Protein AF-A0A651FG95-F1 (afdb_monomer)

Radius of gyration: 19.82 Å; Cα contacts (8 Å, |Δi|>4): 264; chains: 1; bounding box: 51×51×52 Å

Solvent-accessible surface area (backbone atoms only — not comparable to full-atom values): 14341 Å² total; per-residue (Å²): 133,85,77,53,74,69,56,51,52,51,38,43,52,50,20,49,52,37,34,41,50,17,47,49,30,39,34,48,16,46,40,34,48,75,72,68,39,56,67,58,18,31,39,26,40,37,52,14,54,40,30,37,54,43,13,32,33,28,40,68,74,40,90,62,86,89,64,79,78,44,52,68,60,51,51,53,50,43,50,74,74,44,97,55,78,66,80,77,52,72,67,43,51,53,46,52,56,48,22,47,62,34,57,55,86,78,54,77,55,70,37,78,46,59,54,58,47,67,62,42,48,46,52,46,49,54,45,53,51,76,51,58,52,74,60,55,85,55,78,92,36,71,71,52,36,55,49,48,53,49,42,67,75,68,41,67,47,87,78,42,46,47,76,61,78,59,89,92,34,53,68,57,48,29,68,70,42,89,48,69,71,29,45,53,48,32,46,39,47,29,61,92,36,71,46,41,48,98,66,91,63,90,72,84,75,88,71,73,83,52,76,47,77,46,75,44,85,41,85,89,32,68,69,57,48,57,55,46,54,76,77,41,88,86,68,77,77,79,76,76,75,74,76,80,79,86,128

Structure (mmCIF, N/CA/C/O backbone):
data_AF-A0A651FG95-F1
#
_entry.id   AF-A0A651FG95-F1
#
loop_
_atom_site.group_PDB
_atom_site.id
_atom_site.type_symbol
_atom_site.label_atom_id
_atom_site.label_alt_id
_atom_site.label_comp_id
_atom_site.label_asym_id
_atom_site.label_entity_id
_atom_site.label_seq_id
_atom_site.pdbx_PDB_ins_code
_atom_site.Cartn_x
_atom_site.Cartn_y
_atom_site.Cartn_z
_atom_site.occupancy
_atom_site.B_iso_or_equiv
_atom_site.auth_seq_id
_atom_site.auth_comp_id
_atom_site.auth_asym_id
_atom_site.auth_atom_id
_atom_site.pdbx_PDB_model_num
ATOM 1 N N . MET A 1 1 ? -10.384 -14.937 23.068 1.00 52.78 1 MET A N 1
ATOM 2 C CA . MET A 1 1 ? -10.157 -13.991 24.182 1.00 52.78 1 MET A CA 1
ATOM 3 C C . MET A 1 1 ? -10.495 -12.597 23.688 1.00 52.78 1 MET A C 1
ATOM 5 O O . MET A 1 1 ? -10.080 -12.251 22.589 1.00 52.78 1 MET A O 1
ATOM 9 N N . SER A 1 2 ? -11.307 -11.843 24.425 1.00 79.31 2 SER A N 1
ATOM 10 C CA . SER A 1 2 ? -11.612 -10.446 24.095 1.00 79.31 2 SER A CA 1
ATOM 11 C C . SER A 1 2 ? -10.435 -9.556 24.489 1.00 79.31 2 SER A C 1
ATOM 13 O O . SER A 1 2 ? -9.987 -9.632 25.630 1.00 79.31 2 SER A O 1
ATOM 15 N N . LEU A 1 3 ? -9.956 -8.722 23.565 1.00 83.62 3 LEU A N 1
ATOM 16 C CA . LEU A 1 3 ? -8.888 -7.756 23.833 1.00 83.62 3 LEU A CA 1
ATOM 17 C C . LEU A 1 3 ? -9.343 -6.703 24.847 1.00 83.62 3 LEU A C 1
ATOM 19 O O . LEU A 1 3 ? -10.463 -6.191 24.754 1.00 83.62 3 LEU A O 1
ATOM 23 N N . THR A 1 4 ? -8.451 -6.333 25.757 1.00 89.69 4 THR A N 1
ATOM 24 C CA . THR A 1 4 ? -8.620 -5.199 26.666 1.00 89.69 4 THR A CA 1
ATOM 25 C C . THR A 1 4 ? -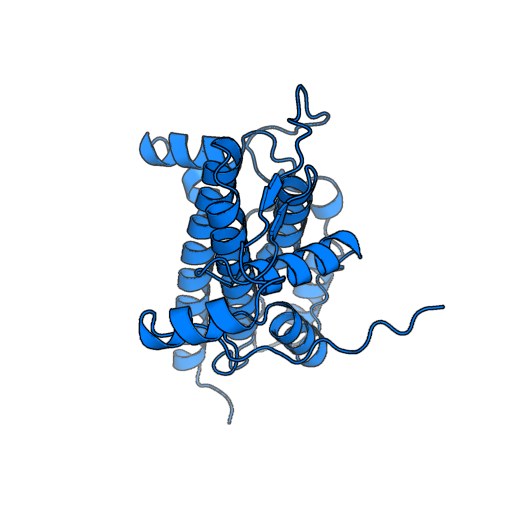8.664 -3.873 25.897 1.00 89.69 4 THR A C 1
ATOM 27 O O . THR A 1 4 ? -8.169 -3.760 24.776 1.00 89.69 4 THR A O 1
ATOM 30 N N . SER A 1 5 ? -9.224 -2.827 26.513 1.00 86.50 5 SER A N 1
ATOM 31 C CA . SER A 1 5 ? -9.257 -1.478 25.918 1.00 86.50 5 SER A CA 1
ATOM 32 C C . SER A 1 5 ? -7.850 -0.958 25.572 1.00 86.50 5 SER A C 1
ATOM 34 O O . SER A 1 5 ? -7.638 -0.395 24.500 1.00 86.50 5 SER A O 1
ATOM 36 N N . SER A 1 6 ? -6.865 -1.220 26.438 1.00 91.25 6 SER A N 1
ATOM 37 C CA . SER A 1 6 ? -5.464 -0.828 26.223 1.00 91.25 6 SER A CA 1
ATOM 38 C C . SER A 1 6 ? -4.831 -1.534 25.012 1.00 91.25 6 SER A C 1
ATOM 40 O O . SER A 1 6 ? -4.173 -0.901 24.178 1.00 91.25 6 SER A O 1
ATOM 42 N N . GLU A 1 7 ? -5.085 -2.835 24.847 1.00 92.00 7 GLU A N 1
ATOM 43 C CA . GLU A 1 7 ? -4.604 -3.596 23.687 1.00 92.00 7 GLU A CA 1
ATOM 44 C C . GLU A 1 7 ? -5.249 -3.106 22.386 1.00 92.00 7 GLU A C 1
ATOM 46 O O . GLU A 1 7 ? -4.556 -2.917 21.387 1.00 92.00 7 GLU A O 1
ATOM 51 N N . GLN A 1 8 ? -6.555 -2.821 22.398 1.00 89.81 8 GLN A N 1
ATOM 52 C CA . GLN A 1 8 ? -7.251 -2.255 21.238 1.00 89.81 8 GLN A CA 1
ATOM 53 C C . GLN A 1 8 ? -6.672 -0.888 20.846 1.00 89.81 8 GLN A C 1
ATOM 55 O O . GLN A 1 8 ? -6.447 -0.621 19.666 1.00 89.81 8 GLN A O 1
ATOM 60 N N . GLN A 1 9 ? -6.377 -0.016 21.814 1.00 90.12 9 GLN A N 1
ATOM 61 C CA . GLN A 1 9 ? -5.737 1.277 21.539 1.00 90.12 9 GLN A CA 1
ATOM 62 C C . GLN A 1 9 ? -4.341 1.102 20.933 1.00 90.12 9 GLN A C 1
ATOM 64 O O . GLN A 1 9 ? -4.009 1.769 19.951 1.00 90.12 9 GLN A O 1
ATOM 69 N N . THR A 1 10 ? -3.553 0.166 21.467 1.00 93.69 10 THR A N 1
ATOM 70 C CA . THR A 1 10 ? -2.228 -0.184 20.935 1.00 93.69 10 THR A CA 1
ATOM 71 C C . THR A 1 10 ? -2.314 -0.641 19.479 1.00 93.69 10 THR A C 1
ATOM 73 O O . THR A 1 10 ? -1.594 -0.118 18.625 1.00 93.69 10 THR A O 1
ATOM 76 N N . LEU A 1 11 ? -3.235 -1.559 19.169 1.00 93.38 11 LEU A N 1
ATOM 77 C CA . LEU A 1 11 ? -3.445 -2.060 17.809 1.00 93.38 11 LEU A CA 1
ATOM 78 C C . LEU A 1 11 ? -3.885 -0.954 16.848 1.00 93.38 11 LEU A C 1
ATOM 80 O O . LEU A 1 11 ? -3.320 -0.836 15.765 1.00 93.38 11 LEU A O 1
ATOM 84 N N . ASN A 1 12 ? -4.833 -0.106 17.251 1.00 92.38 12 ASN A N 1
ATOM 85 C CA . ASN A 1 12 ? -5.313 1.004 16.425 1.00 92.38 12 ASN A CA 1
ATOM 86 C C . ASN A 1 12 ? -4.219 2.050 16.158 1.00 92.38 12 ASN A C 1
ATOM 88 O O . ASN A 1 12 ? -4.106 2.581 15.047 1.00 92.38 12 ASN A O 1
ATOM 92 N N . ARG A 1 13 ? -3.373 2.328 17.155 1.00 94.00 13 ARG A N 1
ATOM 93 C CA . ARG A 1 13 ? -2.219 3.219 16.996 1.00 94.00 13 ARG A CA 1
ATOM 94 C C . ARG A 1 13 ? -1.197 2.627 16.029 1.00 94.00 13 ARG A C 1
ATOM 96 O O . ARG A 1 13 ? -0.749 3.323 15.120 1.00 94.00 13 ARG A O 1
ATOM 103 N N . TYR A 1 14 ? -0.869 1.345 16.176 1.00 95.44 14 TYR A N 1
ATOM 104 C CA . TYR A 1 14 ? 0.047 0.662 15.264 1.00 95.44 14 TYR A CA 1
ATOM 105 C C . TYR A 1 14 ? -0.515 0.572 13.837 1.00 95.44 14 TYR A C 1
ATOM 107 O O . TYR A 1 14 ? 0.209 0.832 12.881 1.00 95.44 14 TYR A O 1
ATOM 115 N N . ALA A 1 15 ? -1.814 0.302 13.680 1.00 95.75 15 ALA A N 1
ATOM 116 C CA . ALA A 1 15 ? -2.495 0.307 12.386 1.00 95.75 15 ALA A CA 1
ATOM 117 C C . ALA A 1 15 ? -2.409 1.678 11.692 1.00 95.75 15 ALA A C 1
ATOM 119 O O . ALA A 1 15 ? -2.185 1.747 10.484 1.00 95.75 15 ALA A O 1
ATOM 120 N N . SER A 1 16 ? -2.514 2.767 12.461 1.00 95.56 16 SER A N 1
ATOM 121 C CA . SER A 1 16 ? -2.346 4.133 11.949 1.00 95.56 16 SER A CA 1
ATOM 122 C C . SER A 1 16 ? -0.912 4.389 11.475 1.00 95.56 16 SER A C 1
ATOM 124 O O . SER A 1 16 ? -0.723 4.875 10.364 1.00 95.56 16 SER A O 1
ATOM 126 N N . TYR A 1 17 ? 0.100 3.979 12.250 1.00 96.31 17 TYR A N 1
ATOM 127 C CA . TYR A 1 17 ? 1.498 4.058 11.811 1.00 96.31 17 TYR A CA 1
ATOM 128 C C . TYR A 1 17 ? 1.760 3.223 10.553 1.00 96.31 17 TYR A C 1
ATOM 130 O O . TYR A 1 17 ? 2.442 3.681 9.639 1.00 96.31 17 TYR A O 1
ATOM 138 N N . LEU A 1 18 ? 1.203 2.012 10.480 1.00 96.31 18 LEU A N 1
ATOM 139 C CA . LEU A 1 18 ? 1.364 1.130 9.326 1.00 96.31 18 LEU A CA 1
ATOM 140 C C . LEU A 1 18 ? 0.731 1.726 8.062 1.00 96.31 18 LEU A C 1
ATOM 142 O O . LEU A 1 18 ? 1.341 1.671 6.995 1.00 96.31 18 LEU A O 1
ATOM 146 N N . ARG A 1 19 ? -0.450 2.345 8.189 1.00 97.38 19 ARG A N 1
ATOM 147 C CA . ARG A 1 19 ? -1.079 3.123 7.113 1.00 97.38 19 ARG A CA 1
ATOM 148 C C . ARG A 1 19 ? -0.182 4.275 6.666 1.00 97.38 19 ARG A C 1
ATOM 150 O O . ARG A 1 19 ? -0.017 4.461 5.471 1.00 97.38 19 ARG A O 1
ATOM 157 N N . ASP A 1 20 ? 0.423 5.024 7.582 1.00 97.50 20 ASP A N 1
ATOM 158 C CA . ASP A 1 20 ? 1.280 6.157 7.208 1.00 97.50 20 ASP A CA 1
ATOM 159 C C . ASP A 1 20 ? 2.581 5.700 6.513 1.00 97.50 20 ASP A C 1
ATOM 161 O O . ASP A 1 20 ? 3.112 6.399 5.650 1.00 97.50 20 ASP A O 1
ATOM 165 N N . ILE A 1 21 ? 3.091 4.505 6.837 1.00 97.75 21 ILE A N 1
ATOM 166 C CA . ILE A 1 21 ? 4.177 3.867 6.074 1.00 97.75 21 ILE A CA 1
ATOM 167 C C . ILE A 1 21 ? 3.680 3.473 4.675 1.00 97.75 21 ILE A C 1
ATOM 169 O O . ILE A 1 21 ? 4.364 3.745 3.690 1.00 97.75 21 ILE A O 1
ATOM 173 N N . ALA A 1 22 ? 2.478 2.901 4.566 1.00 98.19 22 ALA A N 1
ATOM 174 C CA . ALA A 1 22 ? 1.862 2.572 3.279 1.00 98.19 22 ALA A CA 1
ATOM 175 C C . ALA A 1 22 ? 1.628 3.817 2.400 1.00 98.19 22 ALA A C 1
ATOM 177 O O . ALA A 1 22 ? 1.859 3.771 1.192 1.00 98.19 22 ALA A O 1
ATOM 178 N N . ASP A 1 23 ? 1.234 4.946 3.003 1.00 98.12 23 ASP A N 1
ATOM 179 C CA . ASP A 1 23 ? 1.092 6.242 2.331 1.00 98.12 23 ASP A CA 1
ATOM 180 C C . ASP A 1 23 ? 2.432 6.661 1.681 1.00 98.12 23 ASP A C 1
ATOM 182 O O . ASP A 1 23 ? 2.455 7.110 0.532 1.00 98.12 23 ASP A O 1
ATOM 186 N N . LYS A 1 24 ? 3.564 6.460 2.372 1.00 98.00 24 LYS A N 1
ATOM 187 C CA . LYS A 1 24 ? 4.916 6.763 1.860 1.00 98.00 24 LYS A CA 1
ATOM 188 C C . LYS A 1 24 ? 5.357 5.814 0.750 1.00 98.00 24 LYS A C 1
ATOM 190 O O . LYS A 1 24 ? 5.906 6.277 -0.253 1.00 98.00 24 LYS A O 1
ATOM 195 N N . ASP A 1 25 ? 5.100 4.515 0.900 1.00 98.31 25 ASP A N 1
ATOM 196 C CA . ASP A 1 25 ? 5.383 3.524 -0.145 1.00 98.31 25 ASP A CA 1
ATOM 197 C C . ASP A 1 25 ? 4.600 3.848 -1.422 1.00 98.31 25 ASP A C 1
ATOM 199 O O . ASP A 1 25 ? 5.157 3.830 -2.517 1.00 98.31 25 ASP A O 1
ATOM 203 N N . TYR A 1 26 ? 3.335 4.249 -1.281 1.00 98.25 26 TYR A N 1
ATOM 204 C CA . TYR A 1 26 ? 2.491 4.666 -2.394 1.00 98.25 26 TYR A CA 1
ATOM 205 C C . TYR A 1 26 ? 3.024 5.914 -3.105 1.00 98.25 26 TYR A C 1
ATOM 207 O O . TYR A 1 26 ? 3.178 5.904 -4.326 1.00 98.25 26 TYR A O 1
ATOM 215 N N . ILE A 1 27 ? 3.348 6.984 -2.370 1.00 97.75 27 ILE A N 1
ATOM 216 C CA . ILE A 1 27 ? 3.950 8.192 -2.964 1.00 97.75 27 ILE A CA 1
ATOM 217 C C . ILE A 1 27 ? 5.232 7.828 -3.719 1.00 97.75 27 ILE A C 1
ATOM 219 O O . ILE A 1 27 ? 5.452 8.298 -4.839 1.00 97.75 27 ILE A O 1
ATOM 223 N N . SER A 1 28 ? 6.053 6.963 -3.124 1.00 97.69 28 SER A N 1
ATOM 224 C CA . SER A 1 28 ? 7.304 6.498 -3.717 1.00 97.69 28 SER A CA 1
ATOM 225 C C . SER A 1 28 ? 7.047 5.711 -5.001 1.00 97.69 28 SER A C 1
ATOM 227 O O . SER A 1 28 ? 7.667 6.022 -6.015 1.00 97.69 28 SER A O 1
ATOM 229 N N . ALA A 1 29 ? 6.085 4.780 -5.003 1.00 96.94 29 ALA A N 1
ATOM 230 C CA . ALA A 1 29 ? 5.667 4.020 -6.182 1.00 96.94 29 ALA A CA 1
ATOM 231 C C . ALA A 1 29 ? 5.280 4.952 -7.340 1.00 96.94 29 ALA A C 1
ATOM 233 O O . ALA A 1 29 ? 5.774 4.813 -8.460 1.00 96.94 29 ALA A O 1
ATOM 234 N N . ARG A 1 30 ? 4.465 5.975 -7.059 1.00 95.88 30 ARG A N 1
ATOM 235 C CA . ARG A 1 30 ? 4.076 6.978 -8.063 1.00 95.88 30 ARG A CA 1
ATOM 236 C C . ARG A 1 30 ? 5.274 7.746 -8.609 1.00 95.88 30 ARG A C 1
ATOM 238 O O . ARG A 1 30 ? 5.344 8.019 -9.810 1.00 95.88 30 ARG A O 1
ATOM 245 N N . HIS A 1 31 ? 6.211 8.111 -7.738 1.00 95.19 31 HIS A N 1
ATOM 246 C CA . HIS A 1 31 ? 7.390 8.856 -8.148 1.00 95.19 31 HIS A CA 1
ATOM 247 C C . HIS A 1 31 ? 8.300 8.015 -9.049 1.00 95.19 31 HIS A C 1
ATOM 249 O O . HIS A 1 31 ? 8.641 8.459 -10.144 1.00 95.19 31 HIS A O 1
ATOM 255 N N . VAL A 1 32 ? 8.619 6.780 -8.659 1.00 94.56 32 VAL A N 1
ATOM 256 C CA . VAL A 1 32 ? 9.475 5.897 -9.466 1.00 94.56 32 VAL A CA 1
ATOM 257 C C . VAL A 1 32 ? 8.814 5.505 -10.794 1.00 94.56 32 VAL A C 1
ATOM 259 O O . VAL A 1 32 ? 9.501 5.447 -11.812 1.00 94.56 32 VAL A O 1
ATOM 262 N N . TYR A 1 33 ? 7.479 5.380 -10.837 1.00 93.12 33 TYR A N 1
ATOM 263 C CA . TYR A 1 33 ? 6.735 5.221 -12.093 1.00 93.12 33 TYR A CA 1
ATOM 264 C C . TYR A 1 33 ? 6.935 6.422 -13.024 1.00 93.12 33 TYR A C 1
ATOM 266 O O . TYR A 1 33 ? 7.195 6.259 -14.215 1.00 93.12 33 TYR A O 1
ATOM 274 N N . SER A 1 34 ? 6.869 7.647 -12.485 1.00 90.50 34 SER A N 1
ATOM 275 C CA . SER A 1 34 ? 7.101 8.865 -13.276 1.00 90.50 34 SER A CA 1
ATOM 276 C C . SER A 1 34 ? 8.518 8.942 -13.858 1.00 90.50 34 SER A C 1
ATOM 278 O O . SER A 1 34 ? 8.702 9.533 -14.921 1.00 90.50 34 SER A O 1
ATOM 280 N N . LEU A 1 35 ? 9.487 8.296 -13.200 1.00 91.88 35 LEU A N 1
ATOM 281 C CA . LEU A 1 35 ? 10.883 8.203 -13.630 1.00 91.88 35 LEU A CA 1
ATOM 282 C C . LEU A 1 35 ? 11.161 7.032 -14.586 1.00 91.88 35 LEU A C 1
ATOM 284 O O . LEU A 1 35 ? 12.253 6.957 -15.136 1.00 91.88 35 LEU A O 1
ATOM 288 N N . GLY A 1 36 ? 10.202 6.130 -14.818 1.00 89.94 36 GLY A N 1
ATOM 289 C CA . GLY A 1 36 ? 10.421 4.957 -15.669 1.00 89.94 36 GLY A CA 1
ATOM 290 C C . GLY A 1 36 ? 11.019 3.736 -14.955 1.00 89.94 36 GLY A C 1
ATOM 291 O O . GLY A 1 36 ? 11.379 2.780 -15.628 1.00 89.94 36 GLY A O 1
ATOM 292 N N . LEU A 1 37 ? 11.116 3.740 -13.621 1.00 91.25 37 LEU A N 1
ATOM 293 C CA . LEU A 1 37 ? 11.734 2.666 -12.831 1.00 91.25 37 LEU A CA 1
ATOM 294 C C . LEU A 1 37 ? 10.681 1.613 -12.431 1.00 91.25 37 LEU A C 1
ATOM 296 O O . LEU A 1 37 ? 10.123 1.649 -11.330 1.00 91.25 37 LEU A O 1
ATOM 300 N N . MET A 1 38 ? 10.361 0.710 -13.357 1.00 90.44 38 MET A N 1
ATOM 301 C CA . MET A 1 38 ? 9.166 -0.143 -13.291 1.00 90.44 38 MET A CA 1
ATOM 302 C C . MET A 1 38 ? 9.254 -1.278 -12.270 1.00 90.44 38 MET A C 1
ATOM 304 O O . MET A 1 38 ? 8.272 -1.586 -11.598 1.00 90.44 38 MET A O 1
ATOM 308 N N . GLU A 1 39 ? 10.432 -1.850 -12.063 1.00 89.12 39 GLU A N 1
ATOM 309 C CA . GLU A 1 39 ? 10.663 -2.866 -11.037 1.00 89.12 39 GLU A CA 1
ATOM 310 C C . GLU A 1 39 ? 10.456 -2.281 -9.636 1.00 89.12 39 GLU A C 1
ATOM 312 O O . GLU A 1 39 ? 9.811 -2.896 -8.784 1.00 89.12 39 GLU A O 1
ATOM 317 N N . ASN A 1 40 ? 10.954 -1.060 -9.411 1.00 91.69 40 ASN A N 1
ATOM 318 C CA . ASN A 1 40 ? 10.735 -0.321 -8.171 1.00 91.69 40 ASN A CA 1
ATOM 319 C C . ASN A 1 40 ? 9.262 0.056 -8.006 1.00 91.69 40 ASN A C 1
ATOM 321 O O . ASN A 1 40 ? 8.751 0.005 -6.889 1.00 91.69 40 ASN A O 1
ATOM 325 N N . PHE A 1 41 ? 8.577 0.416 -9.096 1.00 94.06 41 PHE A N 1
ATOM 326 C CA . PHE A 1 41 ? 7.140 0.675 -9.075 1.00 94.06 41 PHE A CA 1
ATOM 327 C C . PHE A 1 41 ? 6.360 -0.558 -8.615 1.00 94.06 41 PHE A C 1
ATOM 329 O O . PHE A 1 41 ? 5.577 -0.436 -7.675 1.00 94.06 41 PHE A O 1
ATOM 336 N N . LEU A 1 42 ? 6.600 -1.732 -9.210 1.00 93.38 42 LEU A N 1
ATOM 337 C CA . LEU A 1 42 ? 5.937 -2.984 -8.829 1.00 93.38 42 LEU A CA 1
ATOM 338 C C . LE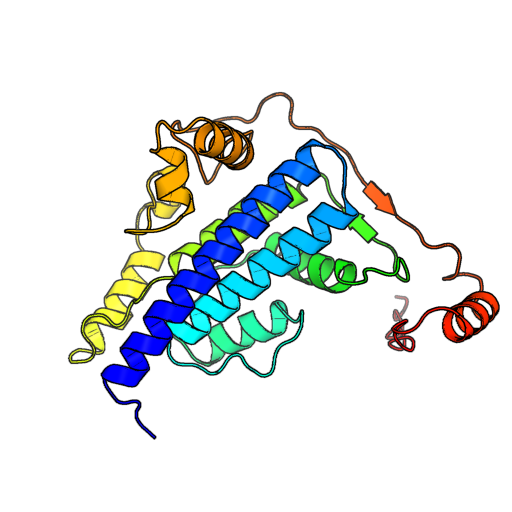U A 1 42 ? 6.171 -3.305 -7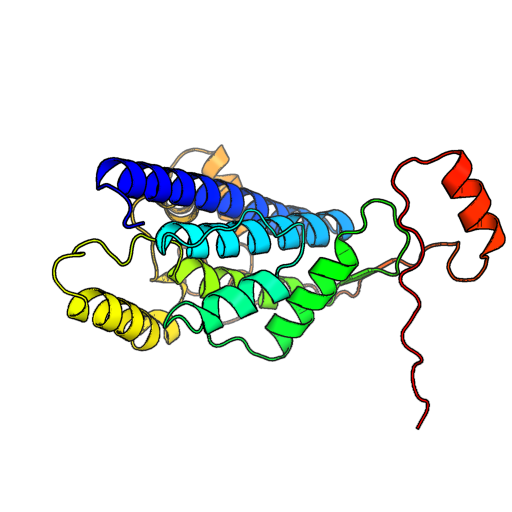.349 1.00 93.38 42 LEU A C 1
ATOM 340 O O . LEU A 1 42 ? 5.221 -3.510 -6.594 1.00 93.38 42 LEU A O 1
ATOM 344 N N . TRP A 1 43 ? 7.430 -3.257 -6.907 1.00 93.25 43 TRP A N 1
ATOM 345 C CA . TRP A 1 43 ? 7.786 -3.552 -5.521 1.00 93.25 43 TRP A CA 1
ATOM 346 C C . TRP A 1 43 ? 7.128 -2.590 -4.524 1.00 93.25 43 TRP A C 1
ATOM 348 O O . TRP A 1 43 ? 6.499 -3.025 -3.560 1.00 93.25 43 TRP A O 1
ATOM 358 N N . LEU A 1 44 ? 7.242 -1.278 -4.743 1.00 96.12 44 LEU A N 1
ATOM 359 C CA . LEU A 1 44 ? 6.678 -0.279 -3.831 1.00 96.12 44 LEU A CA 1
ATOM 360 C C . LEU A 1 44 ? 5.144 -0.302 -3.836 1.00 96.12 44 LEU A C 1
ATOM 362 O O . LEU A 1 44 ? 4.527 -0.103 -2.792 1.00 96.12 44 LEU A O 1
ATOM 366 N N . SER A 1 45 ? 4.526 -0.609 -4.979 1.00 96.94 45 SER A N 1
ATOM 367 C CA . SER A 1 45 ? 3.073 -0.777 -5.089 1.00 96.94 45 SER A CA 1
ATOM 368 C C . SER A 1 45 ? 2.585 -1.977 -4.282 1.00 96.94 45 SER A C 1
ATOM 370 O O . SER A 1 45 ? 1.652 -1.836 -3.492 1.00 96.94 45 SER A O 1
ATOM 372 N N . LEU A 1 46 ? 3.255 -3.130 -4.407 1.00 96.19 46 LEU A N 1
ATOM 373 C CA . LEU A 1 46 ? 2.977 -4.319 -3.599 1.00 96.19 46 LEU A CA 1
ATOM 374 C C . LEU A 1 46 ? 3.095 -4.005 -2.103 1.00 96.19 46 LEU A C 1
ATOM 376 O O . LEU A 1 46 ? 2.194 -4.307 -1.322 1.00 96.19 46 LEU A O 1
ATOM 380 N N . GLN A 1 47 ? 4.192 -3.351 -1.715 1.00 95.69 47 GLN A N 1
ATOM 381 C CA . GLN A 1 47 ? 4.456 -2.961 -0.334 1.00 95.69 47 GLN A CA 1
ATOM 382 C C . GLN A 1 47 ? 3.382 -2.026 0.233 1.00 95.69 47 GLN A C 1
ATOM 384 O O . GLN A 1 47 ? 2.970 -2.213 1.380 1.00 95.69 47 GLN A O 1
ATOM 389 N N . ALA A 1 48 ? 2.917 -1.051 -0.551 1.00 97.88 48 ALA A N 1
ATOM 390 C CA . ALA A 1 48 ? 1.844 -0.151 -0.148 1.00 97.88 48 ALA A CA 1
ATOM 391 C C . ALA A 1 48 ? 0.527 -0.916 0.050 1.00 97.88 48 ALA A C 1
ATOM 393 O O . ALA A 1 48 ? -0.073 -0.839 1.123 1.00 97.88 48 ALA A O 1
ATOM 394 N N . VAL A 1 49 ? 0.100 -1.694 -0.953 1.00 97.75 49 VAL A N 1
ATOM 395 C CA . VAL A 1 49 ? -1.152 -2.471 -0.912 1.00 97.75 49 VAL A CA 1
ATOM 396 C C . VAL A 1 49 ? -1.152 -3.443 0.269 1.00 97.75 49 VAL A C 1
ATOM 398 O O . VAL A 1 49 ? -2.104 -3.459 1.050 1.00 97.75 49 VAL A O 1
ATOM 401 N N . GLU A 1 50 ? -0.066 -4.195 0.467 1.00 96.56 50 GLU A N 1
ATOM 402 C CA . GLU A 1 50 ? 0.072 -5.134 1.582 1.00 96.56 50 GLU A CA 1
ATOM 403 C C . GLU A 1 50 ? -0.083 -4.431 2.937 1.00 96.56 50 GLU A C 1
ATOM 405 O O . GLU A 1 50 ? -0.846 -4.886 3.793 1.00 96.56 50 GLU A O 1
ATOM 410 N N . LYS A 1 51 ? 0.604 -3.300 3.141 1.00 97.19 51 LYS A N 1
ATOM 411 C CA . LYS A 1 51 ? 0.541 -2.560 4.408 1.00 97.19 51 LYS A CA 1
ATOM 412 C C . LYS A 1 51 ? -0.832 -1.945 4.656 1.00 97.19 51 LYS A C 1
ATOM 414 O O . LYS A 1 51 ? -1.303 -2.014 5.790 1.00 97.19 51 LYS A O 1
ATOM 419 N N . TYR A 1 52 ? -1.510 -1.417 3.633 1.00 97.81 52 TYR A N 1
ATOM 420 C CA . TYR A 1 52 ? -2.891 -0.947 3.787 1.00 97.81 52 TYR A CA 1
ATOM 421 C C . TYR A 1 52 ? -3.833 -2.083 4.187 1.00 97.81 52 TYR A C 1
ATOM 423 O O . TYR A 1 52 ? -4.580 -1.941 5.154 1.00 97.81 52 TYR A O 1
ATOM 431 N N . LEU A 1 53 ? -3.775 -3.228 3.501 1.00 96.88 53 LEU A N 1
ATOM 432 C CA . LEU A 1 53 ? -4.623 -4.381 3.814 1.00 96.88 53 LEU A CA 1
ATOM 433 C C . LEU A 1 53 ? -4.353 -4.916 5.231 1.00 96.88 53 LEU A C 1
ATOM 435 O O . LEU A 1 53 ? -5.286 -5.194 5.987 1.00 96.88 53 LEU A O 1
ATOM 439 N N . LYS A 1 54 ? -3.081 -4.988 5.644 1.00 95.94 54 LYS A N 1
ATOM 440 C CA . LYS A 1 54 ? -2.708 -5.333 7.025 1.00 95.94 54 LYS A CA 1
ATOM 441 C C . LYS A 1 54 ? -3.219 -4.298 8.029 1.00 95.94 54 LYS A C 1
ATOM 443 O O . LYS A 1 54 ? -3.714 -4.688 9.083 1.00 95.94 54 LYS A O 1
ATOM 448 N N . ALA A 1 55 ? -3.165 -3.004 7.711 1.00 96.06 55 ALA A N 1
ATOM 449 C CA . ALA A 1 55 ? -3.737 -1.964 8.562 1.00 96.06 55 ALA A CA 1
ATOM 450 C C . ALA A 1 55 ? -5.255 -2.148 8.728 1.00 96.06 55 ALA A C 1
ATOM 452 O O . ALA A 1 55 ? -5.742 -2.062 9.853 1.00 96.06 55 ALA A O 1
ATOM 453 N N . VAL A 1 56 ? -5.992 -2.486 7.658 1.00 94.62 56 VAL A N 1
ATOM 454 C CA . VAL A 1 56 ? -7.431 -2.810 7.743 1.00 94.62 56 VAL A CA 1
ATOM 455 C C . VAL A 1 56 ? -7.679 -3.980 8.698 1.00 94.62 56 VAL A C 1
ATOM 457 O O . VAL A 1 56 ? -8.544 -3.872 9.565 1.00 94.62 56 VAL A O 1
ATOM 460 N N . LEU A 1 57 ? -6.912 -5.073 8.603 1.00 93.75 57 LEU A N 1
ATOM 461 C CA . LEU A 1 57 ? -7.035 -6.190 9.550 1.00 93.75 57 LEU A CA 1
ATOM 462 C C . LEU A 1 57 ? -6.821 -5.736 11.001 1.00 93.75 57 LEU A C 1
ATOM 464 O O . LEU A 1 57 ? -7.611 -6.088 11.875 1.00 93.75 57 LEU A O 1
ATOM 468 N N . LEU A 1 58 ? -5.800 -4.915 11.254 1.00 94.19 58 LEU A N 1
ATOM 469 C CA . LEU A 1 58 ? -5.464 -4.446 12.599 1.00 94.19 58 LEU A CA 1
ATOM 470 C C . LEU A 1 58 ? -6.512 -3.491 13.190 1.00 94.19 58 LEU A C 1
ATOM 472 O O . LEU A 1 58 ? -6.848 -3.642 14.364 1.00 94.19 58 LEU A O 1
ATOM 476 N N . PHE A 1 59 ? -7.087 -2.580 12.394 1.00 91.81 59 PHE A N 1
ATOM 477 C CA . PHE A 1 59 ? -8.221 -1.738 12.819 1.00 91.81 59 PHE A CA 1
ATOM 478 C C . PHE A 1 59 ? -9.469 -2.560 13.180 1.00 91.81 59 PHE A C 1
ATOM 480 O O . PHE A 1 59 ? -10.319 -2.114 13.950 1.00 91.81 59 PHE A O 1
ATOM 487 N N . ASN A 1 60 ? -9.572 -3.777 12.643 1.00 90.06 60 ASN A N 1
ATOM 488 C CA . ASN A 1 60 ? -10.629 -4.736 12.959 1.00 90.06 60 ASN A CA 1
ATOM 489 C C . ASN A 1 60 ? -10.184 -5.793 13.983 1.00 90.06 60 ASN A C 1
ATOM 491 O O . ASN A 1 60 ? -10.901 -6.762 14.219 1.00 90.06 60 ASN A O 1
ATOM 495 N N . HIS A 1 61 ? -9.016 -5.608 14.610 1.00 91.12 61 HIS A N 1
ATOM 496 C CA . HIS A 1 61 ? -8.438 -6.508 15.609 1.00 91.12 61 HIS A CA 1
ATOM 497 C C . HIS A 1 61 ? -8.240 -7.957 15.120 1.00 91.12 61 HIS A C 1
ATOM 499 O O . HIS A 1 61 ? -8.282 -8.909 15.901 1.00 91.12 61 HIS A O 1
ATOM 505 N N . ILE A 1 62 ? -8.001 -8.132 13.819 1.00 91.38 62 ILE A N 1
ATOM 506 C CA . ILE A 1 62 ? -7.744 -9.428 13.192 1.00 91.38 62 ILE A CA 1
ATOM 507 C C . ILE A 1 62 ? -6.227 -9.614 13.016 1.00 91.38 62 ILE A C 1
ATOM 509 O O . ILE A 1 62 ? -5.560 -8.735 12.467 1.00 91.38 62 ILE A O 1
ATOM 513 N N . PRO A 1 63 ? -5.651 -10.767 13.414 1.00 91.62 63 PRO A N 1
ATOM 514 C CA . PRO A 1 63 ? -4.225 -11.034 13.229 1.00 91.62 63 PRO A CA 1
ATOM 515 C C . PRO A 1 63 ? -3.786 -11.016 11.757 1.00 91.62 63 PRO A C 1
ATOM 517 O O . PRO A 1 63 ? -4.418 -11.642 10.899 1.00 91.62 63 PRO A O 1
ATOM 520 N N . ALA A 1 64 ? -2.649 -10.372 11.484 1.00 90.19 64 ALA A N 1
ATOM 521 C CA . ALA A 1 64 ? -2.059 -10.217 10.147 1.00 90.19 64 ALA A CA 1
ATOM 522 C C . ALA A 1 64 ? -0.662 -10.868 9.998 1.00 90.19 64 ALA A C 1
ATOM 524 O O . ALA A 1 64 ? 0.058 -10.600 9.039 1.00 90.19 64 ALA A O 1
ATOM 525 N N . ASN A 1 65 ? -0.270 -11.711 10.955 1.00 84.62 65 ASN A N 1
ATOM 526 C CA . ASN A 1 65 ? 1.069 -12.300 11.097 1.00 84.62 65 ASN A CA 1
ATOM 527 C C . ASN A 1 65 ? 1.425 -13.399 10.078 1.00 84.62 65 ASN A C 1
ATOM 529 O O . ASN A 1 65 ? 2.590 -13.753 9.961 1.00 84.62 65 ASN A O 1
ATOM 533 N N . SER A 1 66 ? 0.442 -13.947 9.366 1.00 81.38 66 SER A N 1
ATOM 534 C CA . SER A 1 66 ? 0.611 -15.105 8.473 1.00 81.38 66 SER A CA 1
ATOM 535 C C . SER A 1 66 ? 1.013 -14.735 7.047 1.00 81.38 66 SER A C 1
ATOM 537 O O . SER A 1 66 ? 1.306 -15.626 6.263 1.00 81.38 66 SER A O 1
ATOM 539 N N . PHE A 1 67 ? 0.996 -13.449 6.699 1.00 83.50 67 PHE A N 1
ATOM 540 C CA . PHE A 1 67 ? 1.090 -13.016 5.309 1.00 83.50 67 PHE A CA 1
ATOM 541 C C . PHE A 1 67 ? 2.442 -12.396 4.999 1.00 83.50 67 PHE A C 1
ATOM 543 O O . PHE A 1 67 ? 2.887 -11.481 5.703 1.00 83.50 67 PHE A O 1
ATOM 550 N N . SER A 1 68 ? 3.037 -12.836 3.897 1.00 81.56 68 SER A N 1
ATOM 551 C CA . SER A 1 68 ? 4.267 -12.280 3.343 1.00 81.56 68 SER A CA 1
ATOM 552 C C . SER A 1 68 ? 4.098 -12.112 1.839 1.00 81.56 68 SER A C 1
ATOM 554 O O . SER A 1 68 ? 4.272 -13.079 1.105 1.00 81.56 68 SER A O 1
ATOM 556 N N . HIS A 1 69 ? 3.784 -10.893 1.392 1.00 78.62 69 HIS A N 1
ATOM 557 C CA . HIS A 1 69 ? 3.580 -10.570 -0.029 1.00 78.62 69 HIS A CA 1
ATOM 558 C C . HIS A 1 69 ? 2.377 -11.270 -0.687 1.00 78.62 69 HIS A C 1
ATOM 560 O O . HIS A 1 69 ? 2.383 -11.513 -1.885 1.00 78.62 69 HIS A O 1
ATOM 566 N N . GLU A 1 70 ? 1.333 -11.572 0.091 1.00 88.19 70 GLU A N 1
ATOM 567 C CA . GLU A 1 70 ? 0.114 -12.259 -0.369 1.00 88.19 70 GLU A CA 1
ATOM 568 C C . GLU A 1 70 ? -1.112 -11.339 -0.231 1.00 88.19 70 GLU A C 1
ATOM 570 O O . GLU A 1 70 ? -1.999 -11.546 0.602 1.00 88.19 70 GLU A O 1
ATOM 575 N N . THR A 1 71 ? -1.152 -10.266 -1.014 1.00 92.06 71 THR A N 1
ATOM 576 C CA . THR A 1 71 ? -2.235 -9.272 -1.002 1.00 92.06 71 THR A CA 1
ATOM 577 C C . THR A 1 71 ? -3.618 -9.869 -1.284 1.00 92.06 71 THR A C 1
ATOM 579 O O . THR A 1 71 ? -4.575 -9.540 -0.579 1.00 92.06 71 THR A O 1
ATOM 582 N N . THR A 1 72 ? -3.735 -10.808 -2.223 1.00 92.06 72 THR A N 1
ATOM 583 C CA . THR A 1 72 ? -4.975 -11.509 -2.574 1.00 92.06 72 THR A CA 1
ATOM 584 C C . THR A 1 72 ? -5.454 -12.385 -1.416 1.00 92.06 72 THR A C 1
ATOM 586 O O . THR A 1 72 ? -6.653 -12.440 -1.126 1.00 92.06 72 THR A O 1
ATOM 589 N N . ALA A 1 73 ? -4.536 -13.027 -0.686 1.00 92.31 73 ALA A N 1
ATOM 590 C CA . ALA A 1 73 ? -4.880 -13.811 0.500 1.00 92.31 73 ALA A CA 1
ATOM 591 C C . ALA A 1 73 ? -5.350 -12.917 1.661 1.00 92.31 73 ALA A C 1
ATOM 593 O O . ALA A 1 73 ? -6.332 -13.245 2.336 1.00 92.31 73 ALA A O 1
ATOM 594 N N . ILE A 1 74 ? -4.703 -11.761 1.864 1.00 93.50 74 ILE A N 1
ATOM 595 C CA . ILE A 1 74 ? -5.131 -10.784 2.873 1.00 93.50 74 ILE A CA 1
ATOM 596 C C . ILE A 1 74 ? -6.522 -10.237 2.527 1.00 93.50 74 ILE A C 1
ATOM 598 O O . ILE A 1 74 ? -7.389 -10.205 3.401 1.00 93.50 74 ILE A O 1
ATOM 602 N N . TYR A 1 75 ? -6.764 -9.858 1.266 1.00 93.75 75 TYR A N 1
ATOM 603 C CA . TYR A 1 75 ? -8.072 -9.385 0.804 1.00 93.75 75 TYR A CA 1
ATOM 604 C C . TYR A 1 75 ? -9.175 -10.413 1.079 1.00 93.75 75 TYR A C 1
ATOM 606 O O . TYR A 1 75 ? -10.166 -10.083 1.731 1.00 93.75 75 TYR A O 1
ATOM 614 N N . LYS A 1 76 ? -8.967 -11.678 0.687 1.00 92.56 76 LYS A N 1
ATOM 615 C CA . LYS A 1 76 ? -9.912 -12.771 0.973 1.00 92.56 76 LYS A CA 1
ATOM 616 C C . LYS A 1 76 ? -10.197 -12.903 2.468 1.00 92.56 76 LYS A C 1
ATOM 618 O O . LYS A 1 76 ? -11.348 -13.081 2.858 1.00 92.56 76 LYS A O 1
ATOM 623 N N . LYS A 1 77 ? -9.172 -12.781 3.321 1.00 93.12 77 LYS A N 1
ATOM 624 C CA . LYS A 1 77 ? -9.354 -12.836 4.777 1.00 93.12 77 LYS A CA 1
ATOM 625 C C . LYS A 1 77 ? -10.192 -11.675 5.307 1.00 93.12 77 LYS A C 1
ATOM 627 O O . LYS A 1 77 ? -10.988 -11.919 6.207 1.00 93.12 77 LYS A O 1
ATOM 632 N N . ILE A 1 78 ? -10.021 -10.460 4.782 1.00 91.56 78 ILE A N 1
ATOM 633 C CA . ILE A 1 78 ? -10.836 -9.297 5.168 1.00 91.56 78 ILE A CA 1
ATOM 634 C C . ILE A 1 78 ? -12.301 -9.586 4.844 1.00 91.56 78 ILE A C 1
ATOM 636 O O . ILE A 1 78 ? -13.101 -9.663 5.768 1.00 91.56 78 ILE A O 1
ATOM 640 N N . VAL A 1 79 ? -12.613 -9.891 3.581 1.00 89.81 79 VAL A N 1
ATOM 641 C CA . VAL A 1 79 ? -13.990 -10.170 3.129 1.00 89.81 79 VAL A CA 1
ATOM 642 C C . VAL A 1 79 ? -14.635 -11.328 3.905 1.00 89.81 79 VAL A C 1
ATOM 644 O O . VAL A 1 79 ? -15.823 -11.296 4.196 1.00 89.81 79 VAL A O 1
ATOM 647 N N . CYS A 1 80 ? -13.867 -12.355 4.287 1.00 89.12 80 CYS A N 1
ATOM 648 C CA . CYS A 1 80 ? -14.399 -13.491 5.052 1.00 89.12 80 CYS A CA 1
ATOM 649 C C . CYS A 1 80 ? -14.595 -13.217 6.553 1.00 89.12 80 CYS A C 1
ATOM 651 O O . CYS A 1 80 ? -15.271 -13.994 7.228 1.00 89.12 80 CYS A O 1
ATOM 653 N N . LYS A 1 81 ? -13.914 -12.218 7.128 1.00 87.00 81 LYS A N 1
ATOM 654 C CA . LYS A 1 81 ? -13.876 -11.985 8.586 1.00 87.00 81 LYS A CA 1
ATOM 655 C C . LYS A 1 81 ? -14.524 -10.672 9.012 1.00 87.00 81 LYS A C 1
ATOM 657 O O . LYS A 1 81 ? -14.699 -10.475 10.213 1.00 87.00 81 LYS A O 1
ATOM 662 N N . THR A 1 82 ? -14.852 -9.795 8.072 1.00 84.12 82 THR A N 1
ATOM 663 C CA . THR A 1 82 ? -15.487 -8.499 8.316 1.00 84.12 82 THR A CA 1
ATOM 664 C C . THR A 1 82 ? -16.612 -8.265 7.311 1.00 84.12 82 THR A C 1
ATOM 666 O O . THR A 1 82 ? -16.681 -8.931 6.285 1.00 84.12 82 THR A O 1
ATOM 669 N N . ASP A 1 83 ? -17.454 -7.264 7.568 1.00 80.94 83 ASP A N 1
ATOM 670 C CA . ASP A 1 83 ? -18.497 -6.818 6.630 1.00 80.94 83 ASP A CA 1
ATOM 671 C C . ASP A 1 83 ? -17.943 -5.853 5.554 1.00 80.94 83 ASP A C 1
ATOM 673 O O . ASP A 1 83 ? -18.678 -5.082 4.933 1.00 80.94 83 ASP A O 1
ATOM 677 N N . ILE A 1 84 ? -16.617 -5.831 5.372 1.00 83.75 84 ILE A N 1
ATOM 678 C CA . ILE A 1 84 ? -15.932 -4.903 4.473 1.00 83.75 84 ILE A CA 1
ATOM 679 C C . ILE A 1 84 ? -15.751 -5.564 3.113 1.00 83.75 84 ILE A C 1
ATOM 681 O O . ILE A 1 84 ? -14.924 -6.460 2.950 1.00 83.75 84 ILE A O 1
ATOM 685 N N . ASP A 1 85 ? -16.451 -5.022 2.122 1.00 80.94 85 ASP A N 1
ATOM 686 C CA . ASP A 1 85 ? -16.121 -5.205 0.715 1.00 80.94 85 ASP A CA 1
ATOM 687 C C . ASP A 1 85 ? -15.524 -3.910 0.145 1.00 80.94 85 ASP A C 1
ATOM 689 O O . ASP A 1 85 ? -16.027 -2.799 0.364 1.00 80.94 85 ASP A O 1
ATOM 693 N N . PHE A 1 86 ? -14.404 -4.051 -0.560 1.00 82.06 86 PHE A N 1
ATOM 694 C CA . PHE A 1 86 ? -13.742 -2.948 -1.247 1.00 82.06 86 PHE A CA 1
ATOM 695 C C . PHE A 1 86 ? -14.369 -2.642 -2.612 1.00 82.06 86 PHE A C 1
ATOM 697 O O . PHE A 1 86 ? -14.031 -1.594 -3.164 1.00 82.06 86 PHE A O 1
ATOM 704 N N . ASP A 1 87 ? -15.262 -3.503 -3.125 1.00 84.19 87 ASP A N 1
ATOM 705 C CA . ASP A 1 87 ? -15.858 -3.402 -4.466 1.00 84.19 87 ASP A CA 1
ATOM 706 C C . ASP A 1 87 ? -14.765 -3.402 -5.550 1.00 84.19 87 ASP A C 1
ATOM 708 O O . ASP A 1 87 ? -14.608 -2.446 -6.312 1.00 84.19 87 ASP A O 1
ATOM 712 N N . LEU A 1 88 ? -13.903 -4.430 -5.539 1.00 89.62 88 LEU A N 1
ATOM 713 C CA . LEU A 1 88 ? -12.781 -4.531 -6.480 1.00 89.62 88 LEU A CA 1
ATOM 714 C C . LEU A 1 88 ? -13.239 -5.031 -7.854 1.00 89.62 88 LEU A C 1
ATOM 716 O O . LEU A 1 88 ? -13.840 -6.103 -7.963 1.00 89.62 88 LEU A O 1
ATOM 720 N N . ASP A 1 89 ? -12.877 -4.292 -8.903 1.00 91.06 89 ASP A N 1
ATOM 721 C CA . ASP A 1 89 ? -13.074 -4.699 -10.292 1.00 91.06 89 ASP A CA 1
ATOM 722 C C . ASP A 1 89 ? -12.010 -5.723 -10.744 1.00 91.06 89 ASP A C 1
ATOM 724 O O . ASP A 1 89 ? -11.006 -5.974 -10.071 1.00 91.06 89 ASP A O 1
ATOM 728 N N . GLU A 1 90 ? -12.228 -6.349 -11.901 1.00 92.19 90 GLU A N 1
ATOM 729 C CA . GLU A 1 90 ? -11.296 -7.350 -12.437 1.00 92.19 90 GLU A CA 1
ATOM 730 C C . GLU A 1 90 ? -9.919 -6.768 -12.791 1.00 92.19 90 GLU A C 1
ATOM 732 O O . GLU A 1 90 ? -8.917 -7.479 -12.743 1.00 92.19 90 GLU A O 1
ATOM 737 N N . GLY A 1 91 ? -9.831 -5.478 -13.130 1.00 92.75 91 GLY A N 1
ATOM 738 C CA . GLY A 1 91 ? -8.554 -4.817 -13.396 1.00 92.75 91 GLY A CA 1
ATOM 739 C C . GLY A 1 91 ? -7.720 -4.656 -12.126 1.00 92.75 91 GLY A C 1
ATOM 740 O O . GLY A 1 91 ? -6.514 -4.890 -12.146 1.00 92.75 91 GLY A O 1
ATOM 741 N N . GLU A 1 92 ? -8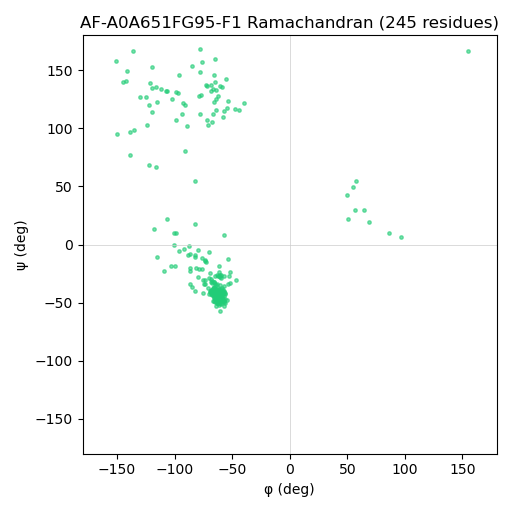.369 -4.305 -11.019 1.00 94.69 92 GLU A N 1
ATOM 742 C CA . GLU A 1 92 ? -7.765 -4.161 -9.694 1.00 94.69 92 GLU A CA 1
ATOM 743 C C . GLU A 1 92 ? -7.281 -5.508 -9.143 1.00 94.69 92 GLU A C 1
ATOM 745 O O . GLU A 1 92 ? -6.150 -5.591 -8.664 1.00 94.69 92 GLU A O 1
ATOM 750 N N . LYS A 1 93 ? -8.074 -6.577 -9.290 1.00 94.06 93 LYS A N 1
ATOM 751 C CA . LYS A 1 93 ? -7.653 -7.941 -8.919 1.00 94.06 93 LYS A CA 1
ATOM 752 C C . LYS A 1 93 ? -6.459 -8.411 -9.752 1.00 94.06 93 LYS A C 1
ATOM 754 O O . LYS A 1 93 ? -5.453 -8.831 -9.193 1.00 94.06 93 LYS A O 1
ATOM 759 N N . LYS A 1 94 ? -6.515 -8.239 -11.079 1.00 92.69 94 LYS A N 1
ATOM 760 C CA . LYS A 1 94 ? -5.391 -8.573 -11.971 1.00 92.69 94 LYS A CA 1
ATOM 761 C C . LYS A 1 94 ? -4.131 -7.772 -11.651 1.00 92.69 94 LYS A C 1
ATOM 763 O O . LYS A 1 94 ? -3.032 -8.284 -11.833 1.00 92.69 94 LYS A O 1
ATOM 768 N N . LEU A 1 95 ? -4.267 -6.510 -11.231 1.00 94.00 95 LEU A N 1
ATOM 769 C CA . LEU A 1 95 ? -3.121 -5.726 -10.775 1.00 94.00 95 LEU A CA 1
ATOM 770 C C . LEU A 1 95 ? -2.519 -6.345 -9.513 1.00 94.00 95 LEU A C 1
ATOM 772 O O . LEU A 1 95 ? -1.307 -6.497 -9.465 1.00 94.00 95 LEU A O 1
ATOM 776 N N . MET A 1 96 ? -3.331 -6.716 -8.519 1.00 94.31 96 MET A N 1
ATOM 777 C CA . MET A 1 96 ? -2.831 -7.378 -7.307 1.00 94.31 96 MET A CA 1
ATOM 778 C C . MET A 1 96 ? -2.047 -8.650 -7.642 1.00 94.31 96 MET A C 1
ATOM 780 O O . MET A 1 96 ? -0.921 -8.792 -7.175 1.00 94.31 96 MET A O 1
ATOM 784 N N . ASP A 1 97 ? -2.579 -9.500 -8.522 1.00 90.56 97 ASP A N 1
ATOM 785 C CA . ASP A 1 97 ? -1.888 -10.718 -8.957 1.00 90.56 97 ASP A CA 1
ATOM 786 C C . ASP A 1 97 ? -0.534 -10.391 -9.625 1.00 90.56 97 ASP A C 1
ATOM 788 O O . ASP A 1 97 ? 0.497 -10.950 -9.248 1.00 90.56 97 ASP A O 1
ATOM 792 N N . ARG A 1 98 ? -0.488 -9.394 -10.524 1.00 88.06 98 ARG A N 1
ATOM 793 C CA . ARG A 1 98 ? 0.776 -8.925 -11.134 1.00 88.06 98 ARG A CA 1
ATOM 794 C C . ARG A 1 98 ? 1.762 -8.351 -10.118 1.00 88.06 98 ARG A C 1
ATOM 796 O O . ARG A 1 98 ? 2.970 -8.510 -10.278 1.00 88.06 98 ARG A O 1
ATOM 803 N N . LEU A 1 99 ? 1.283 -7.642 -9.096 1.00 91.81 99 LEU A N 1
ATOM 804 C CA . LEU A 1 99 ? 2.142 -7.092 -8.045 1.00 91.81 99 LEU A CA 1
ATOM 805 C C . LEU A 1 99 ? 2.793 -8.211 -7.225 1.00 91.81 99 LEU A C 1
ATOM 807 O O . LEU A 1 99 ? 3.964 -8.089 -6.866 1.00 91.81 99 LEU A O 1
ATOM 811 N N . GLU A 1 100 ? 2.068 -9.298 -6.959 1.00 89.31 100 GLU A N 1
ATOM 812 C CA . GLU A 1 100 ? 2.596 -10.482 -6.270 1.00 89.31 100 GLU A CA 1
ATOM 813 C C . GLU A 1 100 ? 3.628 -11.232 -7.117 1.00 89.31 100 GLU A C 1
ATOM 815 O O . GLU A 1 100 ? 4.675 -11.628 -6.605 1.00 89.31 100 GLU A O 1
ATOM 820 N N . GLU A 1 101 ? 3.387 -11.374 -8.421 1.00 80.12 101 GLU A N 1
ATOM 821 C CA . GLU A 1 101 ? 4.368 -11.917 -9.372 1.00 80.12 101 GLU A CA 1
ATOM 822 C C . GLU A 1 101 ? 5.618 -11.019 -9.453 1.00 80.12 101 GLU A C 1
ATOM 824 O O . GLU A 1 101 ? 6.760 -11.484 -9.406 1.00 80.12 101 GLU A O 1
ATOM 829 N N . GLY A 1 102 ? 5.410 -9.699 -9.467 1.00 72.62 102 GLY A N 1
ATOM 830 C CA . GLY A 1 102 ? 6.451 -8.673 -9.473 1.00 72.62 102 GLY A CA 1
ATOM 831 C C . GLY A 1 102 ? 7.245 -8.541 -8.166 1.00 72.62 102 GLY A C 1
ATOM 832 O O . GLY A 1 102 ? 8.247 -7.815 -8.149 1.00 72.62 102 GLY A O 1
ATOM 833 N N . ALA A 1 103 ? 6.851 -9.251 -7.098 1.00 71.69 103 ALA A N 1
ATOM 834 C CA . ALA A 1 103 ? 7.537 -9.282 -5.801 1.00 71.69 103 ALA A CA 1
ATOM 835 C C . ALA A 1 103 ? 8.967 -9.835 -5.888 1.00 71.69 103 ALA A C 1
ATOM 837 O O . ALA A 1 103 ? 9.784 -9.638 -4.984 1.00 71.69 103 ALA A O 1
ATOM 838 N N . ASP A 1 104 ? 9.280 -10.545 -6.968 1.00 72.56 104 ASP A N 1
ATOM 839 C CA . ASP A 1 104 ? 10.596 -11.104 -7.189 1.00 72.56 104 ASP A CA 1
ATOM 840 C C . ASP A 1 104 ? 11.653 -10.015 -7.433 1.00 72.56 104 ASP A C 1
ATOM 842 O O . ASP A 1 104 ? 11.760 -9.415 -8.504 1.00 72.56 104 ASP A O 1
ATOM 846 N N . ARG A 1 105 ? 12.489 -9.770 -6.424 1.00 71.06 105 ARG A N 1
ATOM 847 C CA . ARG A 1 105 ? 13.588 -8.794 -6.490 1.00 71.06 105 ARG A CA 1
ATOM 848 C C . ARG A 1 105 ? 14.797 -9.287 -7.285 1.00 71.06 105 ARG A C 1
ATOM 850 O O . ARG A 1 105 ? 15.670 -8.480 -7.585 1.00 71.06 105 ARG A O 1
ATOM 857 N N . TYR A 1 106 ? 14.855 -10.574 -7.619 1.00 73.12 106 TYR A N 1
ATOM 858 C CA . TYR A 1 106 ? 16.013 -11.203 -8.255 1.00 73.12 106 TYR A CA 1
ATOM 859 C C . TYR A 1 106 ? 15.848 -11.392 -9.760 1.00 73.12 106 TYR A C 1
ATOM 861 O O . TYR A 1 106 ? 16.691 -12.041 -10.375 1.00 73.12 106 TYR A O 1
ATOM 869 N N . TYR A 1 107 ? 14.802 -10.799 -10.347 1.00 73.62 107 TYR A N 1
ATOM 870 C CA . TYR A 1 107 ? 14.581 -10.813 -11.791 1.00 73.62 107 TYR A CA 1
ATOM 871 C C . TYR A 1 107 ? 14.572 -12.252 -12.326 1.00 73.62 107 TYR A C 1
ATOM 873 O O . TYR A 1 107 ? 15.321 -12.588 -13.235 1.00 73.62 107 TYR A O 1
ATOM 881 N N . LEU A 1 108 ? 13.793 -13.127 -11.686 1.00 74.06 108 LEU A N 1
ATOM 882 C CA . LEU A 1 108 ? 13.640 -14.542 -12.034 1.00 74.06 108 LEU A CA 1
ATOM 883 C C . LEU A 1 108 ? 12.384 -14.844 -12.837 1.00 74.06 108 LEU A C 1
ATOM 885 O O . LEU A 1 108 ? 12.274 -15.890 -13.474 1.00 74.06 108 LEU A O 1
ATOM 889 N N . GLN A 1 109 ? 11.429 -13.929 -12.791 1.00 74.88 109 GLN A N 1
ATOM 890 C CA . GLN A 1 109 ? 10.186 -14.015 -13.533 1.00 74.88 109 GLN A CA 1
ATOM 891 C C . GLN A 1 109 ? 10.060 -12.828 -14.471 1.00 74.88 109 GLN A C 1
ATOM 893 O O . GLN A 1 109 ? 10.632 -11.759 -14.236 1.00 74.88 109 GLN A O 1
ATOM 898 N N . GLU A 1 110 ? 9.319 -13.047 -15.551 1.00 79.12 110 GLU A N 1
ATOM 899 C CA . GLU A 1 110 ? 8.913 -11.971 -16.438 1.00 79.12 110 GLU A CA 1
ATOM 900 C C . GLU A 1 110 ? 8.101 -10.949 -15.649 1.00 79.12 110 GLU A C 1
ATOM 902 O O . GLU A 1 110 ? 7.233 -11.300 -14.851 1.00 79.12 110 GLU A O 1
ATOM 907 N N . LYS A 1 111 ? 8.400 -9.672 -15.869 1.00 83.75 111 LYS A N 1
ATOM 908 C CA . LYS A 1 111 ? 7.666 -8.568 -15.262 1.00 83.75 111 LYS A CA 1
ATOM 909 C C . LYS A 1 111 ? 6.995 -7.755 -16.341 1.00 83.75 111 LYS A C 1
ATOM 911 O O . LYS A 1 111 ? 7.606 -7.419 -17.355 1.00 83.75 111 LYS A O 1
ATOM 916 N N . PHE A 1 112 ? 5.745 -7.412 -16.076 1.00 85.88 112 PHE A N 1
ATOM 917 C CA . PHE A 1 112 ? 4.898 -6.675 -16.991 1.00 85.88 112 PHE A CA 1
ATOM 918 C C . PHE A 1 112 ? 4.271 -5.492 -16.262 1.00 85.88 112 PHE A C 1
ATOM 920 O O . PHE A 1 112 ? 3.655 -5.670 -15.210 1.00 85.88 112 PHE A O 1
ATOM 927 N N . VAL A 1 113 ? 4.425 -4.294 -16.826 1.00 88.12 113 VAL A N 1
ATOM 928 C CA . VAL A 1 113 ? 3.715 -3.089 -16.385 1.00 88.12 113 VAL A CA 1
ATOM 929 C C . VAL A 1 113 ? 2.932 -2.525 -17.557 1.00 88.12 113 VAL A C 1
ATOM 931 O O . VAL A 1 113 ? 3.510 -2.165 -18.589 1.00 88.12 113 VAL A O 1
ATOM 934 N N . ASP A 1 114 ? 1.619 -2.444 -17.368 1.00 87.56 114 ASP A N 1
ATOM 935 C CA . ASP A 1 114 ? 0.687 -1.846 -18.315 1.00 87.56 114 ASP A CA 1
ATOM 936 C C . ASP A 1 114 ? 0.597 -0.327 -18.108 1.00 87.56 114 ASP A C 1
ATOM 938 O O . ASP A 1 114 ? 0.756 0.188 -16.998 1.00 87.56 114 ASP A O 1
ATOM 942 N N . PHE A 1 115 ? 0.254 0.412 -19.160 1.00 84.12 115 PHE A N 1
ATOM 943 C CA . PHE A 1 115 ? 0.110 1.864 -19.088 1.00 84.12 115 PHE A CA 1
ATOM 944 C C . PHE A 1 115 ? -1.014 2.292 -18.139 1.00 84.12 115 PHE A C 1
ATOM 946 O O . PHE A 1 115 ? -0.958 3.387 -17.580 1.00 84.12 115 PHE A O 1
ATOM 953 N N . TYR A 1 116 ? -2.025 1.449 -17.913 1.00 89.94 116 TYR A N 1
ATOM 954 C CA . TYR A 1 116 ? -3.095 1.733 -16.956 1.00 89.94 116 TYR A CA 1
ATOM 955 C C . TYR A 1 116 ? -2.745 1.403 -15.501 1.00 89.94 116 TYR A C 1
ATOM 957 O O . TYR A 1 116 ? -3.501 1.806 -14.613 1.00 89.94 116 TYR A O 1
ATOM 965 N N . ASP A 1 117 ? -1.619 0.740 -15.222 1.00 92.75 117 ASP A N 1
ATOM 966 C CA . ASP A 1 117 ? -1.324 0.199 -13.890 1.00 92.75 117 ASP A CA 1
ATOM 967 C C . ASP A 1 117 ? -1.274 1.274 -12.813 1.00 92.75 117 ASP A C 1
ATOM 969 O O . ASP A 1 117 ? -1.847 1.087 -11.743 1.00 92.75 117 ASP A O 1
ATOM 973 N N . LEU A 1 118 ? -0.695 2.443 -13.100 1.00 94.12 118 LEU A N 1
ATOM 974 C CA . LEU A 1 118 ? -0.697 3.551 -12.143 1.00 94.12 118 LEU A CA 1
ATOM 975 C C . LEU A 1 118 ? -2.125 4.036 -11.824 1.00 94.12 118 LEU A C 1
ATOM 977 O O . LEU A 1 118 ? -2.425 4.352 -10.677 1.00 94.12 118 LEU A O 1
ATOM 981 N N . LEU A 1 119 ? -3.022 4.089 -12.815 1.00 93.19 119 LEU A N 1
ATOM 982 C CA . LEU A 1 119 ? -4.410 4.527 -12.606 1.00 93.19 119 LEU A CA 1
ATOM 983 C C . LEU A 1 119 ? -5.251 3.472 -11.883 1.00 93.19 119 LEU A C 1
ATOM 985 O O . LEU A 1 119 ? -6.162 3.817 -11.128 1.00 93.19 119 LEU A O 1
ATOM 989 N N . ILE A 1 120 ? -4.979 2.192 -12.136 1.00 94.94 120 ILE A N 1
ATOM 990 C CA . ILE A 1 120 ? -5.603 1.082 -11.413 1.00 94.94 120 ILE A CA 1
ATOM 991 C C . ILE A 1 120 ? -5.100 1.079 -9.965 1.00 94.94 120 ILE A C 1
ATOM 993 O O . ILE A 1 120 ? -5.913 0.988 -9.050 1.00 94.94 120 ILE A O 1
ATOM 997 N N . LEU A 1 121 ? -3.799 1.288 -9.745 1.00 96.62 121 LEU A N 1
ATOM 998 C CA . LEU A 1 121 ? -3.204 1.403 -8.415 1.00 96.62 121 LEU A CA 1
ATOM 999 C C . LEU A 1 121 ? -3.826 2.551 -7.615 1.00 96.62 121 LEU A C 1
ATOM 1001 O O . LEU A 1 121 ? -4.183 2.358 -6.455 1.00 96.62 121 LEU A O 1
ATOM 1005 N N . ASP A 1 122 ? -4.000 3.726 -8.228 1.00 95.25 122 ASP A N 1
ATOM 1006 C CA . ASP A 1 122 ? -4.610 4.882 -7.564 1.00 95.25 122 ASP A CA 1
ATOM 1007 C C . ASP A 1 122 ? -6.034 4.582 -7.090 1.00 95.25 122 ASP A C 1
ATOM 1009 O O . ASP A 1 122 ? -6.411 4.938 -5.969 1.00 95.25 122 ASP A O 1
ATOM 1013 N N . ARG A 1 123 ? -6.824 3.902 -7.933 1.00 93.81 123 ARG A N 1
ATOM 1014 C CA . ARG A 1 123 ? -8.180 3.449 -7.596 1.00 93.81 123 ARG A CA 1
ATOM 1015 C C . ARG A 1 123 ? -8.167 2.415 -6.477 1.00 93.81 123 ARG A C 1
ATOM 1017 O O . ARG A 1 123 ? -8.880 2.603 -5.492 1.00 93.81 123 ARG A O 1
ATOM 1024 N N . LEU A 1 124 ? -7.331 1.386 -6.600 1.00 95.94 124 LEU A N 1
ATOM 1025 C CA . LEU A 1 124 ? -7.187 0.311 -5.623 1.00 95.94 124 LEU A CA 1
ATOM 1026 C C . LEU A 1 124 ? -6.812 0.861 -4.243 1.00 95.94 124 LEU A C 1
ATOM 1028 O O . LEU A 1 124 ? -7.506 0.605 -3.259 1.00 95.94 124 LEU A O 1
ATOM 1032 N N . ILE A 1 125 ? -5.756 1.674 -4.171 1.00 96.06 125 ILE A N 1
ATOM 1033 C CA . ILE A 1 125 ? -5.298 2.278 -2.916 1.00 96.06 125 ILE A CA 1
ATOM 1034 C C . ILE A 1 125 ? -6.379 3.166 -2.324 1.00 96.06 125 ILE A C 1
ATOM 1036 O O . ILE A 1 125 ? -6.648 3.070 -1.129 1.00 96.06 125 ILE A O 1
ATOM 1040 N N . TRP A 1 126 ? -7.049 3.985 -3.135 1.00 93.69 126 TRP A N 1
ATOM 1041 C CA . TRP A 1 126 ? -8.145 4.807 -2.640 1.00 93.69 126 TRP A CA 1
ATOM 1042 C C . TRP A 1 126 ? -9.281 3.959 -2.053 1.00 93.69 126 TRP A C 1
ATOM 1044 O O . TRP A 1 126 ? -9.739 4.256 -0.949 1.00 93.69 126 TRP A O 1
ATOM 1054 N N . LYS A 1 127 ? -9.690 2.872 -2.724 1.00 92.31 127 LYS A N 1
ATOM 1055 C CA . LYS A 1 127 ? -10.738 1.959 -2.237 1.00 92.31 127 LYS A CA 1
ATOM 1056 C C . LYS A 1 127 ? -10.360 1.313 -0.905 1.00 92.31 127 LYS A C 1
ATOM 1058 O O . LYS A 1 127 ? -11.171 1.371 0.019 1.00 92.31 127 LYS A O 1
ATOM 1063 N N . ILE A 1 128 ? -9.145 0.767 -0.788 1.00 94.75 128 ILE A N 1
ATOM 1064 C CA . ILE A 1 128 ? -8.660 0.119 0.443 1.00 94.75 128 ILE A CA 1
ATOM 1065 C C . ILE A 1 128 ? -8.519 1.151 1.566 1.00 94.75 128 ILE A C 1
ATOM 1067 O O . ILE A 1 128 ? -9.013 0.945 2.677 1.00 94.75 128 ILE A O 1
ATOM 1071 N N . ARG A 1 129 ? -7.877 2.292 1.281 1.00 93.50 129 ARG A N 1
ATOM 1072 C CA . ARG A 1 129 ? -7.504 3.290 2.288 1.00 93.50 129 ARG A CA 1
ATOM 1073 C C . ARG A 1 129 ? -8.711 3.859 3.027 1.00 93.50 129 ARG A C 1
ATOM 1075 O O . ARG A 1 129 ? -8.573 4.187 4.201 1.00 93.50 129 ARG A O 1
ATOM 1082 N N . ARG A 1 130 ? -9.901 3.905 2.410 1.00 90.75 130 ARG A N 1
ATOM 1083 C CA . ARG A 1 130 ? -11.157 4.305 3.085 1.00 90.75 130 ARG A CA 1
ATOM 1084 C C . ARG A 1 130 ? -11.444 3.525 4.372 1.00 90.75 130 ARG A C 1
ATOM 1086 O O . ARG A 1 130 ? -12.092 4.054 5.275 1.00 90.75 130 ARG A O 1
ATOM 1093 N N . TYR A 1 131 ? -10.932 2.303 4.466 1.00 91.19 131 TYR A N 1
ATOM 1094 C CA . TYR A 1 131 ? -11.116 1.409 5.604 1.00 91.19 131 TYR A CA 1
ATOM 1095 C C . TYR A 1 131 ? -9.906 1.380 6.555 1.00 91.19 131 TYR A C 1
ATOM 1097 O O . TYR A 1 131 ? -9.946 0.706 7.580 1.00 91.19 131 TYR A O 1
ATOM 1105 N N . CYS A 1 132 ? -8.836 2.132 6.269 1.00 92.44 132 CYS A N 1
ATOM 1106 C CA . CYS A 1 132 ? -7.659 2.268 7.136 1.00 92.44 132 CYS A CA 1
ATOM 1107 C C . CYS A 1 132 ? -7.879 3.316 8.243 1.00 92.44 132 CYS A C 1
ATOM 1109 O O . CYS A 1 132 ? -7.116 4.277 8.391 1.00 92.44 132 CYS A O 1
ATOM 1111 N N . GLN A 1 133 ? -8.946 3.142 9.014 1.00 89.31 133 GLN A N 1
ATOM 1112 C CA . GLN A 1 133 ? -9.298 3.985 10.149 1.00 89.31 133 GLN A CA 1
ATOM 1113 C C . GLN A 1 133 ? -10.069 3.165 11.183 1.00 89.31 133 GLN A C 1
ATOM 1115 O O . GLN A 1 133 ? -10.660 2.137 10.857 1.00 89.31 133 GLN A O 1
ATOM 1120 N N . ASN A 1 134 ? -10.076 3.616 12.436 1.00 84.38 134 ASN A N 1
ATOM 1121 C CA . ASN A 1 134 ? -10.840 2.945 13.479 1.00 84.38 134 ASN A CA 1
ATOM 1122 C C . ASN A 1 134 ? -12.345 3.166 13.241 1.00 84.38 134 ASN A C 1
ATOM 1124 O O . ASN A 1 134 ? -12.873 4.238 13.524 1.00 84.38 134 ASN A O 1
ATOM 1128 N N . LEU A 1 135 ? -13.028 2.144 12.719 1.00 74.81 135 LEU A N 1
ATOM 1129 C CA . LEU A 1 135 ? -14.481 2.139 12.490 1.00 74.81 135 LEU A CA 1
ATOM 1130 C C . LEU A 1 135 ? -15.275 1.663 13.721 1.00 74.81 135 LEU A C 1
ATOM 1132 O O . LEU A 1 135 ? -16.500 1.596 13.681 1.00 74.81 135 LEU A O 1
ATOM 1136 N N . ASN A 1 136 ? -14.583 1.297 14.801 1.00 62.97 136 ASN A N 1
ATOM 1137 C CA . ASN A 1 136 ? -15.133 0.717 16.026 1.00 62.97 136 ASN A CA 1
ATOM 1138 C C . ASN A 1 136 ? -15.139 1.707 17.203 1.00 62.97 136 ASN A C 1
ATOM 1140 O O . ASN A 1 136 ? -15.194 1.275 18.354 1.00 62.97 136 ASN A O 1
ATOM 1144 N N . LEU A 1 137 ? -15.094 3.021 16.935 1.00 54.50 137 LEU A N 1
ATOM 1145 C CA . LEU A 1 137 ? -14.999 4.074 17.962 1.00 54.50 137 LEU A CA 1
ATOM 1146 C C . LEU A 1 137 ? -16.066 3.960 19.071 1.00 54.50 137 LEU A C 1
ATOM 1148 O O . LEU A 1 137 ? -15.794 4.358 20.197 1.00 54.50 137 LEU A O 1
ATOM 1152 N N . ASP A 1 138 ? -17.203 3.309 18.800 1.00 47.81 138 ASP A N 1
ATOM 1153 C CA . ASP A 1 138 ? -18.246 3.014 19.783 1.00 47.81 138 ASP A CA 1
ATOM 1154 C C . ASP A 1 138 ? -18.536 1.505 19.900 1.00 47.81 138 ASP A C 1
ATOM 1156 O O . ASP A 1 138 ? -19.621 1.018 19.572 1.00 47.81 138 ASP A O 1
ATOM 1160 N N . ALA A 1 139 ? -17.579 0.738 20.431 1.00 44.47 139 ALA A N 1
ATOM 1161 C CA . ALA A 1 139 ? -17.709 -0.703 20.703 1.00 44.47 139 ALA A CA 1
ATOM 1162 C C . ALA A 1 139 ? -18.937 -1.101 21.564 1.00 44.47 139 ALA A C 1
ATOM 1164 O O . ALA A 1 139 ? -19.298 -2.276 21.623 1.00 44.47 139 ALA A O 1
ATOM 1165 N N . LYS A 1 140 ? -19.628 -0.141 22.201 1.00 48.28 140 LYS A N 1
ATOM 1166 C CA . LYS A 1 140 ? -20.904 -0.374 22.905 1.00 48.28 140 LYS A CA 1
ATOM 1167 C C . LYS A 1 140 ? -22.102 -0.585 21.970 1.00 48.28 140 LYS A C 1
ATOM 1169 O O . LYS A 1 140 ? -23.148 -1.032 22.434 1.00 48.28 140 LYS A O 1
ATOM 1174 N N . ARG A 1 141 ? -21.998 -0.284 20.670 1.00 48.66 141 ARG A N 1
ATOM 1175 C CA . ARG A 1 141 ? -23.100 -0.444 19.709 1.00 48.66 141 ARG A CA 1
ATOM 1176 C C . ARG A 1 141 ? -22.575 -1.009 18.388 1.00 48.66 141 ARG A C 1
ATOM 1178 O O . ARG A 1 141 ? -22.195 -0.250 17.504 1.00 48.66 141 ARG A O 1
ATOM 1185 N N . LYS A 1 142 ? -22.672 -2.335 18.195 1.00 52.19 142 LYS A N 1
ATOM 1186 C CA . LYS A 1 142 ? -22.464 -3.000 16.882 1.00 52.19 142 LYS A CA 1
ATOM 1187 C C . LYS A 1 142 ? -23.208 -2.297 15.732 1.00 52.19 142 LYS A C 1
ATOM 1189 O O . LYS A 1 142 ? -22.703 -2.248 14.619 1.00 52.19 142 LYS A O 1
ATOM 1194 N N . SER A 1 143 ? -24.354 -1.673 16.030 1.00 52.44 143 SER A N 1
ATOM 1195 C CA . SER A 1 143 ? -25.120 -0.843 15.090 1.00 52.44 143 SER A CA 1
ATOM 1196 C C . SER A 1 143 ? -24.335 0.331 14.480 1.00 52.44 143 SER A C 1
ATOM 1198 O O . SER A 1 143 ? -24.723 0.784 13.410 1.00 52.44 143 SER A O 1
ATOM 1200 N N . ILE A 1 144 ? -23.309 0.880 15.140 1.00 54.34 144 ILE A N 1
ATOM 1201 C CA . ILE A 1 144 ? -22.554 2.045 14.641 1.00 54.34 144 ILE A CA 1
ATOM 1202 C C . ILE A 1 144 ? -21.447 1.604 13.681 1.00 54.34 144 ILE A C 1
ATOM 1204 O O . ILE A 1 144 ? -21.229 2.273 12.673 1.00 54.34 144 ILE A O 1
ATOM 1208 N N . HIS A 1 145 ? -20.802 0.461 13.940 1.00 59.47 145 HIS A N 1
ATOM 1209 C CA . HIS A 1 145 ? -19.816 -0.115 13.023 1.00 59.47 145 HIS A CA 1
ATOM 1210 C C . HIS A 1 145 ? -20.458 -0.443 11.673 1.00 59.47 145 HIS A C 1
ATOM 1212 O O . HIS A 1 145 ? -20.006 0.062 10.647 1.00 59.47 145 HIS A O 1
ATOM 1218 N N . SER A 1 146 ? -21.574 -1.184 11.689 1.00 60.34 146 SER A N 1
ATOM 1219 C CA . SER A 1 146 ? -22.315 -1.514 10.468 1.00 60.34 146 SER A CA 1
ATOM 1220 C C . SER A 1 146 ? -22.788 -0.253 9.746 1.00 60.34 146 SER A C 1
ATOM 1222 O O . SER A 1 146 ? -22.571 -0.127 8.551 1.00 60.34 146 SER A O 1
ATOM 1224 N N . LYS A 1 147 ? -23.302 0.756 10.467 1.00 60.41 147 LYS A N 1
ATOM 1225 C CA . LYS A 1 147 ? -23.677 2.054 9.876 1.00 60.41 147 LYS A CA 1
ATOM 1226 C C . LYS A 1 147 ? -22.494 2.823 9.295 1.00 60.41 147 LYS A C 1
ATOM 1228 O O . LYS A 1 147 ? -22.675 3.522 8.310 1.00 60.41 147 LYS A O 1
ATOM 1233 N N . THR A 1 148 ? -21.302 2.741 9.881 1.00 63.59 148 THR A N 1
ATOM 1234 C CA . THR A 1 148 ? -20.116 3.448 9.370 1.00 63.59 148 THR A CA 1
ATOM 1235 C C . THR A 1 148 ? -19.569 2.762 8.125 1.00 63.59 148 THR A C 1
ATOM 1237 O O . THR A 1 148 ? -19.252 3.443 7.153 1.00 63.59 148 THR A O 1
ATOM 1240 N N . VAL A 1 149 ? -19.522 1.428 8.119 1.00 68.94 149 VAL A N 1
ATOM 1241 C CA . VAL A 1 149 ? -19.183 0.627 6.933 1.00 68.94 149 VAL A CA 1
ATOM 1242 C C . VAL A 1 149 ? -20.215 0.861 5.828 1.00 68.94 149 VAL A C 1
ATOM 1244 O O . VAL A 1 149 ? -19.836 1.249 4.725 1.00 68.94 149 VAL A O 1
ATOM 1247 N N . GLU A 1 150 ? -21.510 0.777 6.147 1.00 65.94 150 GLU A N 1
ATOM 1248 C CA . GLU A 1 150 ? -22.604 1.122 5.234 1.00 65.94 150 GLU A CA 1
ATOM 1249 C C . GLU A 1 150 ? -22.493 2.569 4.752 1.00 65.94 150 GLU A C 1
ATOM 1251 O O . GLU A 1 150 ? -22.749 2.840 3.589 1.00 65.94 150 GLU A O 1
ATOM 1256 N N . ASN A 1 151 ? -22.096 3.519 5.602 1.00 66.88 151 ASN A N 1
ATOM 1257 C CA . ASN A 1 151 ? -21.894 4.905 5.194 1.00 66.88 151 ASN A CA 1
ATOM 1258 C C . ASN A 1 151 ? -20.694 5.043 4.267 1.00 66.88 151 ASN A C 1
ATOM 1260 O O . ASN A 1 151 ? -20.803 5.798 3.317 1.00 66.88 151 ASN A O 1
ATOM 1264 N N . ILE A 1 152 ? -19.576 4.346 4.478 1.00 73.56 152 ILE A N 1
ATOM 1265 C CA . ILE A 1 152 ? -18.429 4.352 3.550 1.00 73.56 152 ILE A CA 1
ATOM 1266 C C . ILE A 1 152 ? -18.825 3.750 2.196 1.00 73.56 152 ILE A C 1
ATOM 1268 O O . ILE A 1 152 ? -18.427 4.276 1.154 1.00 73.56 152 ILE A O 1
ATOM 1272 N N . GLN A 1 153 ? -19.648 2.701 2.215 1.00 69.94 153 GLN A N 1
ATOM 1273 C CA . GLN A 1 153 ? -20.204 2.058 1.023 1.00 69.94 153 GLN A CA 1
ATOM 1274 C C . GLN A 1 153 ? -21.260 2.938 0.323 1.00 69.94 153 GLN A C 1
ATOM 1276 O O . GLN A 1 153 ? -21.291 3.000 -0.901 1.00 69.94 153 GLN A O 1
ATOM 1281 N N . ARG A 1 154 ? -22.096 3.672 1.075 1.00 62.00 154 ARG A N 1
ATOM 1282 C CA . ARG A 1 154 ? -23.159 4.562 0.560 1.00 62.00 154 ARG A CA 1
ATOM 1283 C C . ARG A 1 154 ? -22.683 5.980 0.234 1.00 62.00 154 ARG A C 1
ATOM 1285 O O . ARG A 1 154 ? -23.363 6.689 -0.508 1.00 62.00 154 ARG A O 1
ATOM 1292 N N . THR A 1 155 ? -21.586 6.462 0.823 1.00 58.25 155 THR A N 1
ATOM 1293 C CA . THR A 1 155 ? -21.222 7.885 0.739 1.00 58.25 155 THR A CA 1
ATOM 1294 C C . THR A 1 155 ? -20.866 8.288 -0.683 1.00 58.25 155 THR A C 1
ATOM 1296 O O . THR A 1 155 ? -20.192 7.583 -1.432 1.00 58.25 155 THR A O 1
ATOM 1299 N N . GLN A 1 156 ? -21.217 9.537 -0.994 1.00 49.12 156 GLN A N 1
ATOM 1300 C CA . GLN A 1 156 ? -20.908 10.285 -2.218 1.00 49.12 156 GLN A CA 1
ATOM 1301 C C . GLN A 1 156 ? -19.401 10.414 -2.546 1.00 49.12 156 GLN A C 1
ATOM 1303 O O . GLN A 1 156 ? -19.035 11.126 -3.479 1.00 49.12 156 GLN A O 1
ATOM 1308 N N . ALA A 1 157 ? -18.506 9.728 -1.831 1.00 50.88 157 ALA A N 1
ATOM 1309 C CA . ALA A 1 157 ? -17.098 9.580 -2.189 1.00 50.88 157 ALA A CA 1
ATOM 1310 C C . ALA A 1 157 ? -16.924 8.903 -3.568 1.00 50.88 157 ALA A C 1
ATOM 1312 O O . ALA A 1 157 ? -15.973 9.220 -4.279 1.00 50.88 157 ALA A O 1
ATOM 1313 N N . HIS A 1 158 ? -17.899 8.090 -4.002 1.00 53.09 158 HIS A N 1
ATOM 1314 C CA . HIS A 1 158 ? -18.011 7.612 -5.390 1.00 53.09 158 HIS A CA 1
ATOM 1315 C C . HIS A 1 158 ? -18.184 8.758 -6.414 1.00 53.09 158 HIS A C 1
ATOM 1317 O O . HIS A 1 158 ? -17.782 8.626 -7.566 1.00 53.09 158 HIS A O 1
ATOM 1323 N N . ILE A 1 159 ? -18.730 9.913 -6.005 1.00 60.53 159 ILE A N 1
ATOM 1324 C CA . ILE A 1 159 ? -19.000 11.069 -6.880 1.00 60.53 159 ILE A CA 1
ATOM 1325 C C . ILE A 1 159 ? -17.772 11.991 -6.993 1.00 60.53 159 ILE A C 1
ATOM 1327 O O . ILE A 1 159 ? -17.539 12.601 -8.045 1.00 60.53 159 ILE A O 1
ATOM 1331 N N . ASN A 1 160 ? -16.970 12.118 -5.925 1.00 76.00 160 ASN A N 1
ATOM 1332 C CA . ASN A 1 160 ? -15.706 12.861 -5.962 1.00 76.00 160 ASN A CA 1
ATOM 1333 C C . ASN A 1 160 ? -14.652 12.308 -4.974 1.00 76.00 160 ASN A C 1
ATOM 1335 O O . ASN A 1 160 ? -14.612 12.753 -3.822 1.00 76.00 160 ASN A O 1
ATOM 1339 N N . PRO A 1 161 ? -13.749 11.425 -5.439 1.00 82.38 161 PRO A N 1
ATOM 1340 C CA . PRO A 1 161 ? -12.701 10.802 -4.627 1.00 82.38 161 PRO A CA 1
ATOM 1341 C C . PRO A 1 161 ? -11.827 11.769 -3.820 1.00 82.38 161 PRO A C 1
ATOM 1343 O O . PRO A 1 161 ? -11.437 11.462 -2.698 1.00 82.38 161 PRO A O 1
ATOM 1346 N N . GLN A 1 162 ? -11.583 12.965 -4.357 1.00 81.88 162 GLN A N 1
ATOM 1347 C CA . GLN A 1 162 ? -10.680 13.962 -3.774 1.00 81.88 162 GLN A CA 1
ATOM 1348 C C . GLN A 1 162 ? -11.243 14.663 -2.533 1.00 81.88 162 GLN A C 1
ATOM 1350 O O . GLN A 1 162 ? -10.512 15.357 -1.832 1.00 81.88 162 GLN A O 1
ATOM 1355 N N . LYS A 1 163 ? -12.552 14.534 -2.279 1.00 81.62 163 LYS A N 1
ATOM 1356 C CA . LYS A 1 163 ? -13.176 15.067 -1.061 1.00 81.62 163 LYS A CA 1
ATOM 1357 C C . LYS A 1 163 ? -12.984 14.146 0.140 1.00 81.62 163 LYS A C 1
ATOM 1359 O O . LYS A 1 163 ? -13.146 14.600 1.268 1.00 81.62 163 LYS A O 1
ATOM 1364 N N . PHE A 1 164 ? -12.685 12.869 -0.097 1.00 85.38 164 PHE A N 1
ATOM 1365 C CA . PHE A 1 164 ? -12.448 11.923 0.980 1.00 85.38 164 PHE A CA 1
ATOM 1366 C C . PHE A 1 164 ? -11.144 12.272 1.702 1.00 85.38 164 PHE A C 1
ATOM 1368 O O . PHE A 1 164 ? -10.118 12.501 1.062 1.00 85.38 164 PHE A O 1
ATOM 13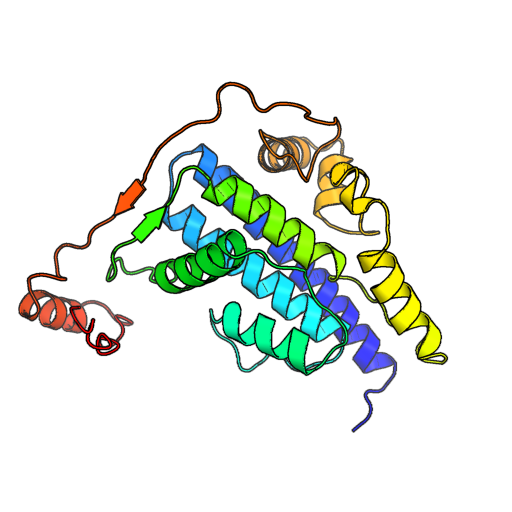75 N N . HIS A 1 165 ? -11.189 12.307 3.031 1.00 85.00 165 HIS A N 1
ATOM 1376 C CA . HIS A 1 165 ? -10.025 12.569 3.863 1.00 85.00 165 HIS A CA 1
ATOM 1377 C C . HIS A 1 165 ? -10.097 11.749 5.150 1.00 85.00 165 HIS A C 1
ATOM 1379 O O . HIS A 1 165 ? -11.153 11.645 5.775 1.00 85.00 165 HIS A O 1
ATOM 1385 N N . ILE A 1 166 ? -8.961 11.216 5.584 1.00 88.19 166 ILE A N 1
ATOM 1386 C CA . ILE A 1 166 ? -8.818 10.577 6.893 1.00 88.19 166 ILE A CA 1
ATOM 1387 C C . ILE A 1 166 ? -8.229 11.590 7.867 1.00 88.19 166 ILE A C 1
ATOM 1389 O O . ILE A 1 166 ? -7.230 12.252 7.577 1.00 88.19 166 ILE A O 1
ATOM 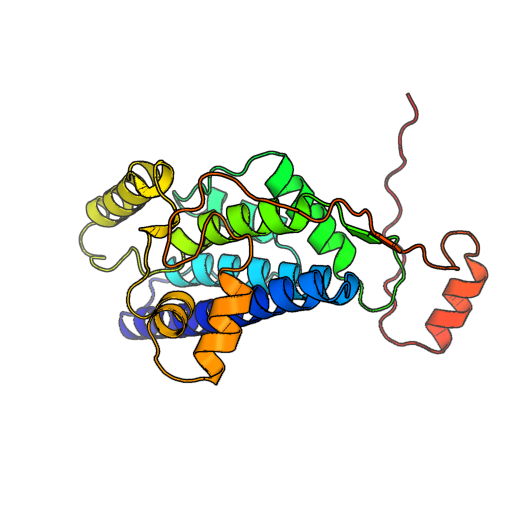1393 N N . GLN A 1 167 ? -8.851 11.732 9.037 1.00 84.62 167 GLN A N 1
ATOM 1394 C CA . GLN A 1 167 ? -8.336 12.621 10.072 1.00 84.62 167 GLN A CA 1
ATOM 1395 C C . GLN A 1 167 ? -6.966 12.125 10.558 1.00 84.62 167 GLN A C 1
ATOM 1397 O O . GLN A 1 167 ? -6.820 10.970 10.954 1.00 84.62 167 GLN A O 1
ATOM 1402 N N . GLY A 1 168 ? -5.961 13.004 10.511 1.00 85.25 168 GLY A N 1
ATOM 1403 C CA . GLY A 1 168 ? -4.589 12.669 10.903 1.00 85.25 168 GLY A CA 1
ATOM 1404 C 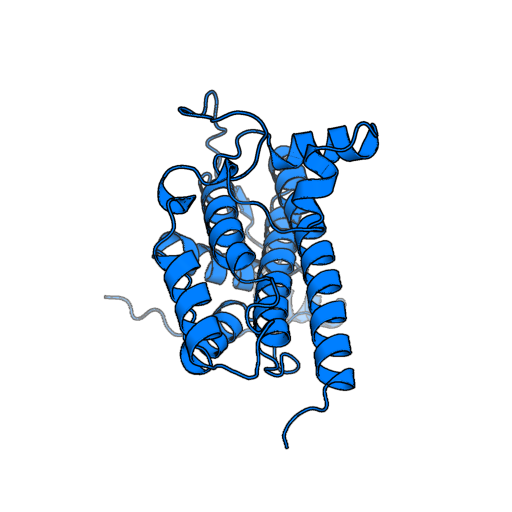C . GLY A 1 168 ? -3.881 11.684 9.966 1.00 85.25 168 GLY A C 1
ATOM 1405 O O . GLY A 1 168 ? -2.932 11.039 10.395 1.00 85.25 168 GLY A O 1
ATOM 1406 N N . GLY A 1 169 ? -4.348 11.516 8.723 1.00 91.25 169 GLY A N 1
ATOM 1407 C CA . GLY A 1 169 ? -3.649 10.717 7.715 1.00 91.25 169 GLY A CA 1
ATOM 1408 C C . GLY A 1 169 ? -2.465 11.456 7.083 1.00 91.25 169 GLY A C 1
ATOM 1409 O O . GLY A 1 169 ? -2.484 12.683 6.931 1.00 91.25 169 GLY A O 1
ATOM 1410 N N . TYR A 1 170 ? -1.432 10.704 6.694 1.00 95.94 170 TYR A N 1
ATOM 1411 C CA . TYR A 1 170 ? -0.209 11.277 6.133 1.00 95.94 170 TYR A CA 1
ATOM 1412 C C . TYR A 1 170 ? -0.439 11.929 4.760 1.00 95.94 170 TYR A C 1
ATOM 1414 O O . TYR A 1 170 ? 0.031 13.044 4.532 1.00 95.94 170 TYR A O 1
ATOM 1422 N N . LEU A 1 171 ? -1.226 11.308 3.865 1.00 94.69 171 LEU A N 1
ATOM 1423 C CA . LEU A 1 171 ? -1.570 11.921 2.566 1.00 94.69 171 LEU A CA 1
ATOM 1424 C C . LEU A 1 171 ? -2.253 13.291 2.732 1.00 94.69 171 LEU A C 1
ATOM 1426 O O . LEU A 1 171 ? -1.955 14.238 2.005 1.00 94.69 171 LEU A O 1
ATOM 1430 N N . GLU A 1 172 ? -3.157 13.422 3.702 1.00 93.25 172 GLU A N 1
ATOM 1431 C CA . GLU A 1 172 ? -3.855 14.671 4.005 1.00 93.25 172 GLU A CA 1
ATOM 1432 C C . GLU A 1 172 ? -2.905 15.735 4.565 1.00 93.25 172 GLU A C 1
ATOM 1434 O O . GLU A 1 172 ? -3.017 16.912 4.211 1.00 93.25 172 GLU A O 1
ATOM 1439 N N . GLN A 1 173 ? -1.959 15.322 5.412 1.00 93.69 173 GLN A N 1
ATOM 1440 C CA . GLN A 1 173 ? -0.929 16.194 5.967 1.00 93.69 173 GLN A CA 1
ATOM 1441 C C . GLN A 1 173 ? -0.053 16.787 4.860 1.00 93.69 173 GLN A C 1
ATOM 1443 O O . GLN A 1 173 ? 0.123 18.007 4.811 1.00 93.69 173 GLN A O 1
ATOM 1448 N N . ILE A 1 174 ? 0.466 15.961 3.947 1.00 94.44 174 ILE A N 1
ATOM 1449 C CA . ILE A 1 174 ? 1.377 16.450 2.903 1.00 94.44 174 ILE A CA 1
ATOM 1450 C C . ILE A 1 174 ? 0.673 17.359 1.891 1.00 94.44 174 ILE A C 1
ATOM 1452 O O . ILE A 1 174 ? 1.277 18.309 1.405 1.00 94.44 174 ILE A O 1
ATOM 1456 N N . LEU A 1 175 ? -0.616 17.125 1.611 1.00 91.38 175 LEU A N 1
ATOM 1457 C CA . LEU A 1 175 ? -1.397 17.951 0.683 1.00 91.38 175 LEU A CA 1
ATOM 1458 C C . LEU A 1 175 ? -1.672 19.362 1.225 1.00 91.38 175 LEU A C 1
ATOM 1460 O O . LEU A 1 175 ? -1.922 20.272 0.435 1.00 91.38 175 LEU A O 1
ATOM 1464 N N . ARG A 1 176 ? -1.658 19.544 2.551 1.00 9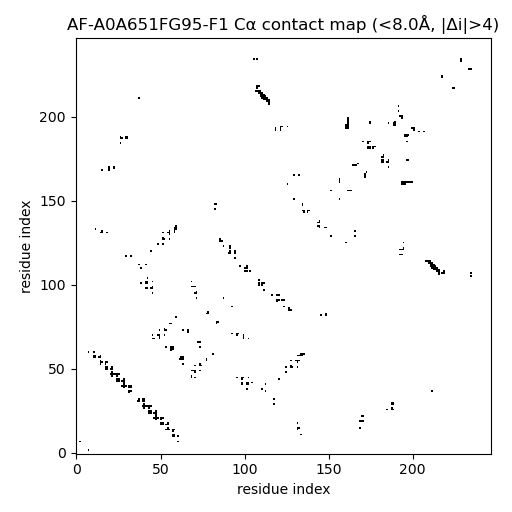0.44 176 ARG A N 1
ATOM 1465 C CA . ARG A 1 176 ? -1.938 20.827 3.222 1.00 90.44 176 ARG A CA 1
ATOM 1466 C C . ARG A 1 176 ? -0.686 21.537 3.729 1.00 90.44 176 ARG A C 1
ATOM 1468 O O . ARG A 1 176 ? -0.744 22.724 4.036 1.00 90.44 176 ARG A O 1
ATOM 1475 N N . SER A 1 177 ? 0.422 20.819 3.874 1.00 91.69 177 SER A N 1
ATOM 1476 C CA . SER A 1 177 ? 1.620 21.354 4.507 1.00 91.69 177 SER A CA 1
ATOM 1477 C C . SER A 1 177 ? 2.346 22.374 3.615 1.00 91.69 177 SER A C 1
ATOM 1479 O O . SER A 1 177 ? 2.539 22.118 2.426 1.00 91.69 177 SER A O 1
ATOM 1481 N N . PRO A 1 178 ? 2.818 23.505 4.178 1.00 90.81 178 PRO A N 1
ATOM 1482 C CA . PRO A 1 178 ? 3.601 24.492 3.436 1.00 90.81 178 PRO A CA 1
ATOM 1483 C C . PRO A 1 178 ? 5.082 24.104 3.270 1.00 90.81 178 PRO A C 1
ATOM 1485 O O . PRO A 1 178 ? 5.813 24.825 2.590 1.00 90.81 178 PRO A O 1
ATOM 1488 N N . LEU A 1 179 ? 5.533 22.996 3.874 1.00 94.19 179 LEU A N 1
ATOM 1489 C CA . LEU A 1 179 ? 6.928 22.544 3.834 1.00 94.19 179 LEU A CA 1
ATOM 1490 C C . LEU A 1 179 ? 7.328 22.083 2.428 1.00 94.19 179 LEU A C 1
ATOM 1492 O O . LEU A 1 179 ? 6.592 21.343 1.776 1.00 94.19 179 LEU A O 1
ATOM 1496 N N . ASP A 1 180 ? 8.524 22.458 1.974 1.00 92.75 180 ASP A N 1
ATOM 1497 C CA . ASP A 1 180 ? 8.966 22.169 0.602 1.00 92.75 180 ASP A CA 1
ATOM 1498 C C . ASP A 1 180 ? 9.119 20.676 0.308 1.00 92.75 180 ASP A C 1
ATOM 1500 O O . ASP A 1 180 ? 8.806 20.222 -0.793 1.00 92.75 180 ASP A O 1
ATOM 1504 N N . GLU A 1 181 ? 9.537 19.884 1.295 1.00 92.62 181 GLU A N 1
ATOM 1505 C CA . GLU A 1 181 ? 9.561 18.429 1.160 1.00 92.62 181 GLU A CA 1
ATOM 1506 C C . GLU A 1 181 ? 8.156 17.867 0.912 1.00 92.62 181 GLU A C 1
ATOM 1508 O O . GLU A 1 181 ? 7.945 17.101 -0.031 1.00 92.62 181 GLU A O 1
ATOM 1513 N N . HIS A 1 182 ? 7.170 18.314 1.691 1.00 94.12 182 HIS A N 1
ATOM 1514 C CA . HIS A 1 182 ? 5.783 17.901 1.517 1.00 94.12 182 HIS A CA 1
ATOM 1515 C C . HIS A 1 182 ? 5.192 18.396 0.198 1.00 94.12 182 HIS A C 1
ATOM 1517 O O . HIS A 1 182 ? 4.431 17.657 -0.417 1.00 94.12 182 HIS A O 1
ATOM 1523 N N . LYS A 1 183 ? 5.594 19.567 -0.315 1.00 92.69 183 LYS A N 1
ATOM 1524 C CA . LYS A 1 183 ? 5.205 20.009 -1.666 1.00 92.69 183 LYS A CA 1
ATOM 1525 C C . LYS A 1 183 ? 5.701 19.044 -2.745 1.00 92.69 183 LYS A C 1
ATOM 1527 O O . LYS A 1 183 ? 4.943 18.727 -3.661 1.00 92.69 183 LYS A O 1
ATOM 1532 N N . ARG A 1 184 ? 6.938 18.539 -2.639 1.00 92.94 184 ARG A N 1
ATOM 1533 C CA . ARG A 1 184 ? 7.479 17.536 -3.581 1.00 92.94 184 ARG A CA 1
ATOM 1534 C C . ARG A 1 184 ? 6.705 16.220 -3.508 1.00 92.94 184 ARG A C 1
ATOM 1536 O O . ARG A 1 184 ? 6.322 15.674 -4.543 1.00 92.94 184 ARG A O 1
ATOM 1543 N N . GLN A 1 185 ? 6.408 15.747 -2.301 1.00 94.62 185 GLN A N 1
ATOM 1544 C CA . GLN A 1 185 ? 5.606 14.537 -2.102 1.00 94.62 185 GLN A CA 1
ATOM 1545 C C . GLN A 1 185 ? 4.162 14.715 -2.599 1.00 94.62 185 GLN A C 1
ATOM 1547 O O . GLN A 1 185 ? 3.633 13.859 -3.306 1.00 94.62 185 GLN A O 1
ATOM 1552 N N . ALA A 1 186 ? 3.536 15.859 -2.314 1.00 93.12 186 ALA A N 1
ATOM 1553 C CA . ALA A 1 186 ? 2.204 16.216 -2.793 1.00 93.12 186 ALA A CA 1
ATOM 1554 C C . ALA A 1 186 ? 2.157 16.340 -4.322 1.00 93.12 186 ALA A C 1
ATOM 1556 O O . ALA A 1 186 ? 1.154 15.980 -4.946 1.00 93.12 186 ALA A O 1
ATOM 1557 N N . HIS A 1 187 ? 3.238 16.809 -4.950 1.00 91.94 187 HIS A N 1
ATOM 1558 C CA . HIS A 1 187 ? 3.373 16.798 -6.402 1.00 91.94 187 HIS A CA 1
ATOM 1559 C C . HIS A 1 187 ? 3.378 15.361 -6.942 1.00 91.94 187 HIS A C 1
ATOM 1561 O O . HIS A 1 187 ? 2.570 15.052 -7.816 1.00 91.94 187 HIS A O 1
ATOM 1567 N N . ALA A 1 188 ? 4.200 14.463 -6.387 1.00 93.44 188 ALA A N 1
ATOM 1568 C CA . ALA A 1 188 ? 4.213 13.048 -6.778 1.00 93.44 188 ALA A CA 1
ATOM 1569 C C . ALA A 1 188 ? 2.840 12.374 -6.574 1.00 93.44 188 ALA A C 1
ATOM 1571 O O . ALA A 1 188 ? 2.344 11.672 -7.460 1.00 93.44 188 ALA A O 1
ATOM 1572 N N . LEU A 1 189 ? 2.173 12.657 -5.451 1.00 94.25 189 LEU A N 1
ATOM 1573 C CA . LEU A 1 189 ? 0.833 12.156 -5.156 1.00 94.25 189 LEU A CA 1
ATOM 1574 C C . LEU A 1 189 ? -0.206 12.658 -6.163 1.00 94.25 189 LEU A C 1
ATOM 1576 O O . LEU A 1 189 ? -0.973 11.867 -6.698 1.00 94.25 189 LEU A O 1
ATOM 1580 N N . SER A 1 190 ? -0.241 13.963 -6.435 1.00 90.94 190 SER A N 1
ATOM 1581 C CA . SER A 1 190 ? -1.311 14.580 -7.224 1.00 90.94 190 SER A CA 1
ATOM 1582 C C . SER A 1 190 ? -1.076 14.541 -8.736 1.00 90.94 190 SER A C 1
ATOM 1584 O O . SER A 1 190 ? -2.034 14.672 -9.505 1.00 90.94 190 SER A O 1
ATOM 1586 N N . TYR A 1 191 ? 0.161 14.369 -9.213 1.00 88.19 191 TYR A N 1
ATOM 1587 C CA . TYR A 1 191 ? 0.504 14.382 -10.639 1.00 88.19 191 TYR A CA 1
ATOM 1588 C C . TYR A 1 191 ? -0.291 13.327 -11.418 1.00 88.19 191 TYR A C 1
ATOM 1590 O O . TYR A 1 191 ? -0.121 12.146 -11.195 1.00 88.19 191 TYR A O 1
ATOM 1598 N N . LYS A 1 192 ? -1.174 13.730 -12.342 1.00 86.62 192 LYS A N 1
ATOM 1599 C CA . LYS A 1 192 ? -2.091 12.821 -13.078 1.00 86.62 192 LYS A CA 1
ATOM 1600 C C . LYS A 1 192 ? -2.925 11.844 -12.214 1.00 86.62 192 LYS A C 1
ATOM 1602 O O . LYS A 1 192 ? -3.430 10.868 -12.751 1.00 86.62 192 LYS A O 1
ATOM 1607 N N . ASN A 1 193 ? -3.130 12.136 -10.929 1.00 90.56 193 ASN A N 1
ATOM 1608 C CA . ASN A 1 193 ? -3.948 11.322 -10.029 1.00 90.56 193 ASN A CA 1
ATOM 1609 C C . ASN A 1 193 ? -5.417 11.800 -10.021 1.00 90.56 193 ASN A C 1
ATOM 1611 O O . ASN A 1 193 ? -5.662 12.973 -9.707 1.00 90.56 193 ASN A O 1
ATOM 1615 N N . PRO A 1 194 ? -6.399 10.959 -10.394 1.00 88.19 194 PRO A N 1
ATOM 1616 C CA . PRO A 1 194 ? -7.815 11.293 -10.261 1.00 88.19 194 PRO A CA 1
ATOM 1617 C C . PRO A 1 194 ? -8.321 11.241 -8.810 1.00 88.19 194 PRO A C 1
ATOM 1619 O O . PRO A 1 194 ? -9.230 12.000 -8.466 1.00 88.19 194 PRO A O 1
ATOM 1622 N N . GLN A 1 195 ? -7.742 10.382 -7.969 1.00 89.88 195 GLN A N 1
ATOM 1623 C CA . GLN A 1 195 ? -8.199 10.099 -6.608 1.00 89.88 195 GLN A CA 1
ATOM 1624 C C . GLN A 1 195 ? -7.712 11.136 -5.597 1.00 89.88 195 GLN A C 1
ATOM 1626 O O . GLN A 1 195 ? -8.482 11.555 -4.736 1.00 89.88 195 GLN A O 1
ATOM 1631 N N . TYR A 1 196 ? -6.466 11.592 -5.734 1.00 88.62 196 TYR A N 1
ATOM 1632 C CA . TYR A 1 196 ? -5.823 12.500 -4.785 1.00 88.62 196 TYR A CA 1
ATOM 1633 C C . TYR A 1 196 ? -5.403 13.820 -5.436 1.00 88.62 196 TYR A C 1
ATOM 1635 O O . TYR A 1 196 ? -4.790 13.856 -6.503 1.00 88.62 196 TYR A O 1
ATOM 1643 N N . GLY A 1 197 ? -5.694 14.933 -4.764 1.00 84.12 197 GLY A N 1
ATOM 1644 C CA . GLY A 1 197 ? -5.240 16.258 -5.172 1.00 84.12 197 GLY A CA 1
ATOM 1645 C C . GLY A 1 197 ? -6.138 17.378 -4.662 1.00 84.12 197 GLY A C 1
ATOM 1646 O O . GLY A 1 197 ? -7.256 17.146 -4.219 1.00 84.12 197 GLY A O 1
ATOM 1647 N N . ILE A 1 198 ? -5.643 18.613 -4.763 1.00 73.81 198 ILE A N 1
ATOM 1648 C CA . ILE A 1 198 ? -6.369 19.817 -4.320 1.00 73.81 198 ILE A CA 1
ATOM 1649 C C . ILE A 1 198 ? -7.488 20.192 -5.309 1.00 73.81 198 ILE A C 1
ATOM 1651 O O . ILE A 1 198 ? -8.505 20.765 -4.928 1.00 73.81 198 ILE A O 1
ATOM 1655 N N . ARG A 1 199 ? -7.302 19.891 -6.602 1.00 73.94 199 ARG A N 1
ATOM 1656 C CA . ARG A 1 199 ? -8.222 20.279 -7.681 1.00 73.94 199 ARG A CA 1
ATOM 1657 C C . ARG A 1 199 ? -8.756 19.063 -8.432 1.00 73.94 199 ARG A C 1
ATOM 1659 O O . ARG A 1 199 ? -7.992 18.169 -8.812 1.00 73.94 199 ARG A O 1
ATOM 1666 N N . ARG A 1 200 ? -10.053 19.109 -8.759 1.00 72.00 200 ARG A N 1
ATOM 1667 C CA . ARG A 1 200 ? -10.735 18.076 -9.550 1.00 72.00 200 ARG A CA 1
ATOM 1668 C C . ARG A 1 200 ? -10.198 18.020 -10.969 1.00 72.00 200 ARG A C 1
ATOM 1670 O O . ARG A 1 200 ? -10.278 18.996 -11.713 1.00 72.00 200 ARG A O 1
ATOM 1677 N N . LYS A 1 201 ? -9.706 16.846 -11.365 1.00 72.38 201 LYS A N 1
ATOM 1678 C CA . LYS A 1 201 ? -9.249 16.571 -12.730 1.00 72.38 201 LYS A CA 1
ATOM 1679 C C . LYS A 1 201 ? -10.349 15.843 -13.491 1.00 72.38 201 LYS A C 1
ATOM 1681 O O . LYS A 1 201 ? -10.611 14.678 -13.232 1.00 72.38 201 LYS A O 1
ATOM 1686 N N . LYS A 1 202 ? -11.012 16.542 -14.421 1.00 69.81 202 LYS A N 1
ATOM 1687 C CA . LYS A 1 202 ? -12.055 15.945 -15.281 1.00 69.81 202 LYS A CA 1
ATOM 1688 C C . LYS A 1 202 ? -11.480 15.144 -16.455 1.00 69.81 202 LYS A C 1
ATOM 1690 O O . LYS A 1 202 ? -12.138 14.235 -16.938 1.00 69.81 202 LYS A O 1
ATOM 1695 N N . LYS A 1 203 ? -10.282 15.498 -16.934 1.00 76.31 203 LYS A N 1
ATOM 1696 C CA . LYS A 1 203 ? -9.577 14.825 -18.037 1.00 76.31 203 LYS A CA 1
ATOM 1697 C C . LYS A 1 203 ? -8.078 14.795 -17.746 1.00 76.31 203 LYS A C 1
ATOM 1699 O O . LYS A 1 203 ? -7.533 15.781 -17.244 1.00 76.31 203 LYS A O 1
ATOM 1704 N N . LEU A 1 204 ? -7.420 13.687 -18.077 1.00 79.75 204 LEU A N 1
ATOM 1705 C CA . LEU A 1 204 ? -5.964 13.562 -18.030 1.00 79.75 204 LEU A CA 1
ATOM 1706 C C . LEU A 1 204 ? -5.400 13.914 -19.409 1.00 79.75 204 LEU A C 1
ATOM 1708 O O . LEU A 1 204 ? -5.779 13.309 -20.406 1.00 79.75 204 LEU A O 1
ATOM 1712 N N . LYS A 1 205 ? -4.519 14.917 -19.471 1.00 76.06 205 LYS A N 1
ATOM 1713 C CA . LYS A 1 205 ? -3.812 15.300 -20.702 1.00 76.06 205 LYS A CA 1
ATOM 1714 C C . LYS A 1 205 ? -2.432 14.645 -20.739 1.00 76.06 205 LYS A C 1
ATOM 1716 O O . LYS A 1 205 ? -1.797 14.507 -19.690 1.00 76.06 205 LYS A O 1
ATOM 1721 N N . ASN A 1 206 ? -1.971 14.294 -21.940 1.00 76.44 206 ASN A N 1
ATOM 1722 C CA . ASN A 1 206 ? -0.630 13.762 -22.211 1.00 76.44 206 ASN A CA 1
ATOM 1723 C C . ASN A 1 206 ? -0.259 12.599 -21.281 1.00 76.44 206 ASN A C 1
ATOM 1725 O O . ASN A 1 206 ? 0.831 12.577 -20.704 1.00 76.44 206 ASN A O 1
ATOM 1729 N N . TYR A 1 207 ? -1.202 11.683 -21.039 1.00 78.81 207 TYR A N 1
ATOM 1730 C CA . TYR A 1 207 ? -0.923 10.484 -20.259 1.00 78.81 207 TYR A CA 1
ATOM 1731 C C . TYR A 1 207 ? 0.065 9.614 -21.044 1.00 78.81 207 TYR A C 1
ATOM 1733 O O . TYR A 1 207 ? -0.054 9.488 -22.260 1.00 78.81 207 TYR A O 1
ATOM 1741 N N . ARG A 1 208 ? 1.102 9.113 -20.367 1.00 75.25 208 ARG A N 1
ATOM 1742 C CA . ARG A 1 208 ? 2.165 8.368 -21.042 1.00 75.25 208 ARG A CA 1
ATOM 1743 C C . ARG A 1 208 ? 1.628 6.966 -21.307 1.00 75.25 208 ARG A C 1
ATOM 1745 O O . ARG A 1 208 ? 1.421 6.224 -20.356 1.00 75.25 208 ARG A O 1
ATOM 1752 N N . ASN A 1 209 ? 1.418 6.632 -22.572 1.00 79.19 209 ASN A N 1
ATOM 1753 C CA . ASN A 1 209 ? 1.076 5.277 -22.980 1.00 79.19 209 ASN A CA 1
ATOM 1754 C C . ASN A 1 209 ? 2.391 4.550 -23.246 1.00 79.19 209 ASN A C 1
ATOM 1756 O O . ASN A 1 209 ? 3.052 4.817 -24.246 1.00 79.19 209 ASN A O 1
ATOM 1760 N N . PHE A 1 210 ? 2.819 3.711 -22.311 1.00 81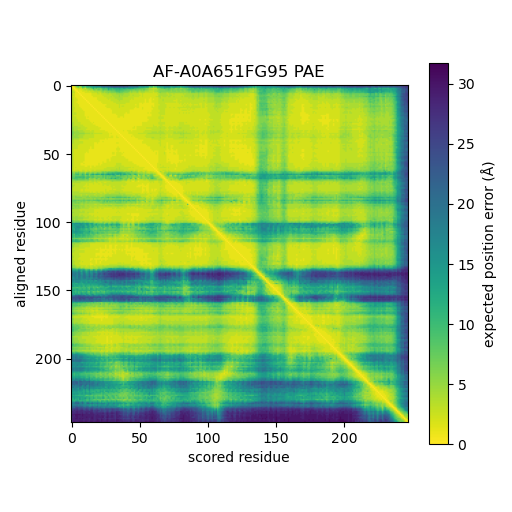.88 210 PHE A N 1
ATOM 1761 C CA . PHE A 1 210 ? 3.996 2.874 -22.490 1.00 81.88 210 PHE A CA 1
ATOM 1762 C C . PHE A 1 210 ? 3.744 1.504 -21.878 1.00 81.88 210 PHE A C 1
ATOM 1764 O O . PHE A 1 210 ? 3.023 1.382 -20.894 1.00 81.88 210 PHE A O 1
ATOM 1771 N N . LEU A 1 211 ? 4.374 0.501 -22.469 1.00 84.56 211 LEU A N 1
ATOM 1772 C CA . LEU A 1 211 ? 4.406 -0.849 -21.950 1.00 84.56 211 LEU A CA 1
ATOM 1773 C C . LEU A 1 211 ? 5.833 -1.148 -21.505 1.00 84.56 211 LEU A C 1
ATOM 1775 O O . LEU A 1 211 ? 6.773 -0.838 -22.240 1.00 84.56 211 LEU A O 1
ATOM 1779 N N . SER A 1 212 ? 5.995 -1.729 -20.319 1.00 85.69 212 SER A N 1
ATOM 1780 C CA . SER A 1 212 ? 7.294 -2.215 -19.856 1.00 85.69 212 SER A CA 1
ATOM 1781 C C . SER A 1 212 ? 7.244 -3.721 -19.703 1.00 85.69 212 SER A C 1
ATOM 1783 O O . SER A 1 212 ? 6.427 -4.238 -18.942 1.00 85.69 212 SER A O 1
ATOM 1785 N N . VAL A 1 213 ? 8.137 -4.405 -20.412 1.00 85.38 213 VAL A N 1
ATOM 1786 C CA . VAL A 1 213 ? 8.316 -5.850 -20.311 1.00 85.38 213 VAL A CA 1
ATOM 1787 C C . VAL A 1 213 ? 9.771 -6.124 -19.992 1.00 85.38 213 VAL A C 1
ATOM 1789 O O . VAL A 1 213 ? 10.673 -5.650 -20.679 1.00 85.38 213 VAL A O 1
ATOM 1792 N N . SER A 1 214 ? 9.968 -6.897 -18.940 1.00 81.69 214 SER A N 1
ATOM 1793 C CA . SER A 1 214 ? 11.265 -7.227 -18.385 1.00 81.69 214 SER A CA 1
ATOM 1794 C C . SER A 1 214 ? 11.376 -8.747 -18.354 1.00 81.69 214 SER A C 1
ATOM 1796 O O . SER A 1 214 ? 10.745 -9.400 -17.524 1.00 81.69 214 SER A O 1
ATOM 1798 N N . ILE A 1 215 ? 12.120 -9.311 -19.309 1.00 79.19 215 ILE A N 1
ATOM 1799 C CA . ILE A 1 215 ? 12.278 -10.760 -19.487 1.00 79.19 215 ILE A CA 1
ATOM 1800 C C . ILE A 1 215 ? 13.639 -11.183 -18.921 1.00 79.19 215 ILE A C 1
ATOM 1802 O O . ILE A 1 215 ? 14.664 -10.610 -19.312 1.00 79.19 215 ILE A O 1
ATOM 1806 N N . PRO A 1 216 ? 13.687 -12.159 -18.002 1.00 76.62 216 PRO A N 1
ATOM 1807 C CA . PRO A 1 216 ? 14.950 -12.672 -17.505 1.00 76.62 216 PRO A CA 1
ATOM 1808 C C . PRO A 1 216 ? 15.645 -13.604 -18.503 1.00 76.62 216 PRO A C 1
ATOM 1810 O O . PRO A 1 216 ? 14.990 -14.182 -19.362 1.00 76.62 216 PRO A O 1
ATOM 1813 N N . PRO A 1 217 ? 16.975 -13.786 -18.408 1.00 67.50 217 PRO A N 1
ATOM 1814 C CA . PRO A 1 217 ? 17.724 -14.591 -19.379 1.00 67.50 217 PRO A CA 1
ATOM 1815 C C . PRO A 1 217 ? 17.563 -16.111 -19.192 1.00 67.50 217 PRO A C 1
ATOM 1817 O O . PRO A 1 217 ? 17.814 -16.879 -20.112 1.00 67.50 217 PRO A O 1
ATOM 1820 N N . HIS A 1 218 ? 17.170 -16.574 -18.004 1.00 68.44 218 HIS A N 1
ATOM 1821 C CA . HIS A 1 218 ? 17.154 -17.994 -17.627 1.00 68.44 218 HIS A CA 1
ATOM 1822 C C . HIS A 1 218 ? 15.822 -18.775 -17.758 1.00 68.44 218 HIS A C 1
ATOM 1824 O O . HIS A 1 218 ? 15.876 -19.989 -17.552 1.00 68.44 218 HIS A O 1
ATOM 1830 N N . PRO A 1 219 ? 14.639 -18.208 -18.094 1.00 62.75 219 PRO A N 1
ATOM 1831 C CA . PRO A 1 219 ? 13.438 -19.002 -18.386 1.00 62.75 219 PRO A CA 1
ATOM 1832 C C . PRO A 1 219 ? 13.670 -20.071 -19.456 1.00 62.75 219 PRO A C 1
ATOM 1834 O O . PRO A 1 219 ? 13.134 -21.172 -19.342 1.00 62.75 219 PRO A O 1
ATOM 1837 N N . ASN A 1 220 ? 14.528 -19.767 -20.433 1.00 64.25 220 ASN A N 1
ATOM 1838 C CA . ASN A 1 220 ? 14.866 -20.654 -21.545 1.00 64.25 220 ASN A CA 1
ATOM 1839 C C . ASN A 1 220 ? 16.088 -21.545 -21.263 1.00 64.25 220 ASN A C 1
ATOM 1841 O O . ASN A 1 220 ? 16.426 -22.394 -22.080 1.00 64.25 220 ASN A O 1
ATOM 1845 N N . GLU A 1 221 ? 16.753 -21.373 -20.114 1.00 72.38 221 GLU A N 1
ATOM 1846 C CA . GLU A 1 221 ? 18.038 -22.009 -19.810 1.00 72.38 221 GLU A CA 1
ATOM 1847 C C . GLU A 1 221 ? 18.084 -22.511 -18.354 1.00 72.38 221 GLU A C 1
ATOM 1849 O O . GLU A 1 221 ? 18.692 -21.880 -17.480 1.00 72.38 221 GLU A O 1
ATOM 1854 N N . PRO A 1 222 ? 17.432 -23.652 -18.053 1.00 72.19 222 PRO A N 1
ATOM 1855 C CA . PRO A 1 222 ? 17.295 -24.162 -16.686 1.00 72.19 222 PRO A CA 1
ATOM 1856 C C . PRO A 1 222 ? 18.639 -24.454 -16.001 1.00 72.19 222 PRO A C 1
ATOM 1858 O O . PRO A 1 222 ? 18.749 -24.299 -14.785 1.00 72.19 222 PRO A O 1
ATOM 1861 N N . GLU A 1 223 ? 19.677 -24.803 -16.762 1.00 77.06 223 GLU A N 1
ATOM 1862 C CA . GLU A 1 223 ? 21.033 -25.042 -16.248 1.00 77.06 223 GLU A CA 1
ATOM 1863 C C . GLU A 1 223 ? 21.680 -23.769 -15.675 1.00 77.06 223 GLU A C 1
ATOM 1865 O O . GLU A 1 223 ? 22.343 -23.810 -14.635 1.00 77.06 223 GLU A O 1
ATOM 1870 N N . LYS A 1 224 ? 21.419 -22.605 -16.288 1.00 76.12 224 LYS A N 1
ATOM 1871 C CA . LYS A 1 224 ? 21.907 -21.310 -15.789 1.00 76.12 224 LYS A CA 1
ATOM 1872 C C . LYS A 1 224 ? 21.250 -20.930 -14.462 1.00 76.12 224 LYS A C 1
ATOM 1874 O O . LYS A 1 224 ? 21.897 -20.308 -13.623 1.00 76.12 224 LYS A O 1
ATOM 1879 N N . LEU A 1 225 ? 19.997 -21.328 -14.230 1.00 73.50 225 LEU A N 1
ATOM 1880 C CA . LEU A 1 225 ? 19.317 -21.077 -12.956 1.00 73.50 225 LEU A CA 1
ATOM 1881 C C . LEU A 1 225 ? 19.960 -21.859 -11.798 1.00 73.50 225 LEU A C 1
ATOM 1883 O O . LEU A 1 225 ? 20.108 -21.316 -10.703 1.00 73.50 225 LEU A O 1
ATOM 1887 N N . GLU A 1 226 ? 20.381 -23.105 -12.033 1.00 78.50 226 GLU A N 1
ATOM 1888 C CA . GLU A 1 226 ? 21.118 -23.896 -11.036 1.00 78.50 226 GLU A CA 1
ATOM 1889 C C . GLU A 1 226 ? 22.491 -23.295 -10.728 1.00 78.50 226 GLU A C 1
ATOM 1891 O O . GLU A 1 226 ? 22.900 -23.250 -9.567 1.00 78.50 226 GLU A O 1
ATOM 1896 N N . LEU A 1 227 ? 23.181 -22.756 -11.738 1.00 81.62 227 LEU A N 1
ATOM 1897 C CA . LEU A 1 227 ? 24.407 -21.994 -11.517 1.00 81.62 227 LEU A CA 1
ATOM 1898 C C . LEU A 1 227 ? 24.141 -20.770 -10.630 1.00 81.62 227 LEU A C 1
ATOM 1900 O O . LEU A 1 227 ? 24.817 -20.595 -9.621 1.00 81.62 227 LEU A O 1
ATOM 1904 N N . LEU A 1 228 ? 23.126 -19.960 -10.948 1.00 77.75 228 LEU A N 1
ATOM 1905 C CA . LEU A 1 228 ? 22.790 -18.764 -10.168 1.00 77.75 228 LEU A CA 1
ATOM 1906 C C . LEU A 1 228 ? 22.456 -19.096 -8.707 1.00 77.75 228 LEU A C 1
ATOM 1908 O O . LEU A 1 228 ? 22.882 -18.372 -7.809 1.00 77.75 228 LEU A O 1
ATOM 1912 N N . ARG A 1 229 ? 21.772 -20.217 -8.442 1.00 78.44 229 ARG A N 1
ATOM 1913 C CA . ARG A 1 229 ? 21.470 -20.683 -7.074 1.00 78.44 229 ARG A CA 1
ATOM 1914 C C . ARG A 1 229 ? 22.711 -20.988 -6.238 1.00 78.44 229 ARG A C 1
ATOM 1916 O O . ARG A 1 229 ? 22.641 -20.869 -5.017 1.00 78.44 229 ARG A O 1
ATOM 1923 N N . LYS A 1 230 ? 23.835 -21.359 -6.862 1.00 84.31 230 LYS A N 1
ATOM 1924 C CA . LYS A 1 230 ? 25.108 -21.578 -6.152 1.00 84.31 230 LYS A CA 1
ATOM 1925 C C . LYS A 1 230 ? 25.720 -20.273 -5.637 1.00 84.31 230 LYS A C 1
ATOM 1927 O O . LYS A 1 230 ? 26.408 -20.300 -4.623 1.00 84.31 230 LYS A O 1
ATOM 1932 N N . TYR A 1 231 ? 25.465 -19.150 -6.312 1.00 82.38 231 TYR A N 1
ATOM 1933 C CA . TYR A 1 231 ? 26.118 -17.867 -6.025 1.00 82.38 231 TYR A CA 1
ATOM 1934 C C . TYR A 1 231 ? 25.192 -16.820 -5.393 1.00 82.38 231 TYR A C 1
ATOM 1936 O O . TYR A 1 231 ? 25.672 -15.917 -4.713 1.00 82.38 231 TYR A O 1
ATOM 1944 N N . ILE A 1 232 ? 23.872 -16.928 -5.577 1.00 76.25 232 ILE A N 1
ATOM 1945 C CA . ILE A 1 232 ? 22.892 -15.955 -5.082 1.00 76.25 232 ILE A CA 1
ATOM 1946 C C . ILE A 1 232 ? 21.923 -16.641 -4.118 1.00 76.25 232 ILE A C 1
ATOM 1948 O O . ILE A 1 232 ? 21.103 -17.483 -4.492 1.00 76.25 232 ILE A O 1
ATOM 1952 N N . ARG A 1 233 ? 21.981 -16.232 -2.848 1.00 70.25 233 ARG A N 1
ATOM 1953 C CA . ARG A 1 233 ? 21.055 -16.691 -1.808 1.00 70.25 233 ARG A CA 1
ATOM 1954 C C . ARG A 1 233 ? 19.668 -16.081 -2.025 1.00 70.25 233 ARG A C 1
ATOM 1956 O O . ARG A 1 233 ? 19.547 -14.880 -2.236 1.00 70.25 233 ARG A O 1
ATOM 1963 N N . GLY A 1 234 ? 18.622 -16.895 -1.880 1.00 65.00 234 GLY A N 1
ATOM 1964 C CA . GLY A 1 234 ? 17.232 -16.420 -1.884 1.00 65.00 234 GLY A CA 1
ATOM 1965 C C . GLY A 1 234 ? 16.503 -16.523 -3.224 1.00 65.00 234 GLY A C 1
ATOM 1966 O O . GLY A 1 234 ? 15.359 -16.089 -3.296 1.00 65.00 234 GLY A O 1
ATOM 1967 N N . ILE A 1 235 ? 17.109 -17.135 -4.249 1.00 68.12 235 ILE A N 1
ATOM 1968 C CA . ILE A 1 235 ? 16.415 -17.509 -5.490 1.00 68.12 235 ILE A CA 1
ATOM 1969 C C . ILE A 1 235 ? 15.381 -18.607 -5.167 1.00 68.12 235 ILE A C 1
ATOM 1971 O O . ILE A 1 235 ? 15.789 -19.722 -4.819 1.00 68.12 235 ILE A O 1
ATOM 1975 N N . PRO A 1 236 ? 14.058 -18.352 -5.262 1.00 62.09 236 PRO A N 1
ATOM 1976 C CA . PRO A 1 236 ? 13.043 -19.372 -5.032 1.00 62.09 236 PRO A CA 1
ATOM 1977 C C . PRO A 1 236 ? 13.237 -20.607 -5.924 1.00 62.09 236 PRO A C 1
ATOM 1979 O O . PRO A 1 236 ? 13.603 -20.538 -7.104 1.00 62.09 236 PRO A O 1
ATOM 1982 N N . LYS A 1 237 ? 12.961 -21.782 -5.349 1.00 57.66 237 LYS A N 1
ATOM 1983 C CA . LYS A 1 237 ? 12.770 -23.006 -6.133 1.00 57.66 237 LYS A CA 1
ATOM 1984 C C . LYS A 1 237 ? 11.521 -22.798 -6.995 1.00 57.66 237 LYS A C 1
ATOM 1986 O O . LYS A 1 237 ? 10.533 -22.280 -6.480 1.00 57.66 237 LYS A O 1
ATOM 1991 N N . LYS A 1 238 ? 11.590 -23.124 -8.296 1.00 52.34 238 LYS A N 1
ATOM 1992 C CA . LYS A 1 238 ? 10.487 -22.956 -9.269 1.00 52.34 238 LYS A CA 1
ATOM 1993 C C . LYS A 1 238 ? 9.163 -23.340 -8.587 1.00 52.34 238 LYS A C 1
ATOM 1995 O O . LYS A 1 238 ? 9.041 -24.482 -8.146 1.00 52.34 238 LYS A O 1
ATOM 2000 N N . LYS A 1 239 ? 8.181 -22.432 -8.515 1.00 43.50 239 LYS A N 1
ATOM 2001 C CA . LYS A 1 239 ? 6.784 -22.872 -8.409 1.00 43.50 239 LYS A CA 1
ATOM 2002 C C . LYS A 1 239 ? 6.527 -23.599 -9.724 1.00 43.50 239 LYS A C 1
ATOM 2004 O O . LYS A 1 239 ? 6.698 -23.009 -10.789 1.00 43.50 239 LYS A O 1
ATOM 2009 N N . THR A 1 240 ? 6.271 -24.899 -9.664 1.00 33.66 240 THR A N 1
ATOM 2010 C CA . THR A 1 240 ? 5.873 -25.701 -10.821 1.00 33.66 240 THR A CA 1
ATOM 2011 C C . THR A 1 240 ? 4.772 -24.941 -11.548 1.00 33.66 240 THR A C 1
ATOM 2013 O O . THR A 1 240 ? 3.728 -24.668 -10.961 1.00 33.66 240 THR A O 1
ATOM 2016 N N . ALA A 1 241 ? 5.033 -24.534 -12.792 1.00 35.38 241 ALA A N 1
ATOM 2017 C CA . ALA A 1 241 ? 4.013 -23.933 -13.631 1.00 35.38 241 ALA A CA 1
ATOM 2018 C C . ALA A 1 241 ? 2.841 -24.918 -13.680 1.00 35.38 241 ALA A C 1
ATOM 2020 O O . ALA A 1 241 ? 3.008 -26.062 -14.115 1.00 35.38 241 ALA A O 1
ATOM 2021 N N . ALA A 1 242 ? 1.681 -24.502 -13.173 1.00 34.00 242 ALA A N 1
ATOM 2022 C CA . ALA A 1 242 ? 0.441 -25.193 -13.462 1.00 34.00 242 ALA A CA 1
ATOM 2023 C C . ALA A 1 242 ? 0.350 -25.277 -14.988 1.00 34.00 242 ALA A C 1
ATOM 2025 O O . ALA A 1 242 ? 0.488 -24.260 -15.671 1.00 34.00 242 ALA A O 1
ATOM 2026 N N . LYS A 1 243 ? 0.224 -26.503 -15.506 1.00 30.80 243 LYS A N 1
ATOM 2027 C CA . LYS A 1 243 ? 0.047 -26.776 -16.931 1.00 30.80 243 LYS A CA 1
ATOM 2028 C C . LYS A 1 243 ? -0.987 -25.790 -17.477 1.00 30.80 243 LYS A C 1
ATOM 2030 O O . LYS A 1 243 ? -2.142 -25.838 -17.058 1.00 30.80 243 LYS A O 1
ATOM 2035 N N . ARG A 1 244 ? -0.576 -24.916 -18.401 1.00 32.62 244 ARG A N 1
ATOM 2036 C CA . ARG A 1 244 ? -1.516 -24.338 -19.359 1.00 32.62 244 ARG A CA 1
ATOM 2037 C C . ARG A 1 244 ? -2.117 -25.545 -20.075 1.00 32.62 244 ARG A C 1
ATOM 2039 O O . ARG A 1 244 ? -1.391 -26.306 -20.707 1.00 32.62 244 ARG A O 1
ATOM 2046 N N . GLN A 1 245 ? -3.387 -25.824 -19.806 1.00 32.41 245 GLN A N 1
ATOM 2047 C CA . GLN A 1 245 ? -4.158 -26.706 -20.661 1.00 32.41 245 GLN A CA 1
ATOM 2048 C C . GLN A 1 245 ? -4.404 -25.898 -21.927 1.00 32.41 245 GLN A C 1
ATOM 2050 O O . GLN A 1 245 ? -5.118 -24.899 -21.888 1.00 32.41 245 GLN A O 1
ATOM 2055 N N . ASP A 1 246 ? -3.710 -26.283 -22.990 1.00 32.56 246 ASP A N 1
ATOM 2056 C CA . ASP A 1 246 ? -3.996 -25.815 -24.334 1.00 32.56 246 ASP A CA 1
ATOM 2057 C C . ASP A 1 246 ? -5.414 -26.278 -24.700 1.00 32.56 246 ASP A C 1
ATOM 2059 O O . ASP A 1 246 ? -5.755 -27.454 -24.534 1.00 32.56 246 ASP A O 1
ATOM 2063 N N . GLY A 1 247 ? -6.235 -25.325 -25.133 1.00 30.88 247 GLY A N 1
ATOM 2064 C CA . GLY A 1 247 ? -7.515 -25.531 -25.799 1.00 30.88 247 GLY A CA 1
ATOM 2065 C C . GLY A 1 247 ? -7.480 -24.827 -27.141 1.00 30.88 247 GLY A C 1
ATOM 2066 O O . GLY A 1 247 ? -6.876 -23.729 -27.192 1.00 30.88 247 GLY A O 1
#

Secondary structure (DSSP, 8-state):
-PPPHHHHHHHHHHHHHHHHHHHHHHHHHHHHHHHT-HHHHHHHHHHHHHHHHHHHHHHTT---TT-SS-HHHHHHHHHHHSS------HHHHHHHHHHHHTT-TT--S-EEE-TTHHHHHHHHHHHHHTTSS---TTTT-HHHHHHHHHHHHHSGGGT-GGG---TT-HHHHHHH---HHHHHHHHHHHTT-SSSSSS--SS--S-----EEE--SSTT-HHHHHHHHHHSTT-----PPP-----

pLDDT: mean 82.31, std 15.63, range [30.8, 98.31]

Nearest PDB structures (foldseek):
  8tn6-assembly1_C  TM=4.404E-01  e=1.957E+00  synthetic construct
  7dgq-assembly1_A9  TM=4.239E-01  e=3.963E+00  Bos taurus
  5luf-assembly1_z  TM=4.239E-01  e=3.607E+00  Bos taurus
  1occ-assembly1_P  TM=4.239E-01  e=3.607E+00  Bos taurus
  5j7y-assembly1_BC  TM=3.880E-01  e=3.781E+00  Ovis aries

Sequence (247 aa):
MSLTSSEQQTLNRYASYLRDIADKDYISARHVYSLGLMENFLWLSLQAVEKYLKAVLLFNHIPANSFSHETTAIYKKIVCKTDIDFDLDEGEKKLMDRLEEGADRYYLQEKFVDFYDLLILDRLIWKIRRYCQNLNLDAKRKSIHSKTVENIQRTQAHINPQKFHIQGGYLEQILRSPLDEHKRQAHALSYKNPQYGIRRKKKLKNYRNFLSVSIPPHPNEPEKLELLRKYIRGIPKKKTAAKRQDG

Mean predicted aligned error: 8.31 Å

Foldseek 3Di:
DDDDPVVLVVLQVVLQVLLQVLLVLLLQLLVCVVVVNVLSNLQSLLSSLLSLLCSLCSLVPHDPPPDDSCSVVSLVVCVVPHVDDLPDDPVLVVLSVLSSVSNDPPLPAKHKDFLCSNQSSLSSSLSSNLSSHNLCPPVVDPPSSVVSSVCSVVPCCVVALAPDDDVPHNLVCLQPDPDPVSVVSLCSVPVQRCNHHPDHDPDDPPRDGDMDIRHDPPPVPVPVVVVCCVPDPPDDDDPPPDDPPDD